Protein AF-0000000085555628 (afdb_homodimer)

pLDDT: mean 94.73, std 9.07, range [49.78, 98.94]

Nearest PDB structures (foldseek):
  6ka2-assembly1_A  TM=9.691E-01  e=4.695E-15  Papaver somniferum
  4ih0-assembly1_A  TM=9.413E-01  e=1.552E-14  Actinidia deliciosa
  6ka2-assembly2_D  TM=9.538E-01  e=2.673E-13  Papaver somniferum
  7uqn-assembly1_A-2  TM=7.918E-01  e=5.964E-11  Papaver somniferum
  8vo2-assembly1_A-2  TM=7.979E-01  e=2.209E-10  Papaver somniferum

Organism: NCBI:txid586396

Sequence (306 aa):
MAMKGKLQSVMEVKASANKVYQVWKASYDIPKLTAENIHKVEVQQGDWETTGSIKYWCYTLDGKLEVLKEKTFFDDEKKLVTVIGADGDPMKLYKVYIGKFEMKPKDDDDAGGNGCFVTITVEYEKLNLASPPAYKYLDFLESVVHDLGEALAMAMKGKLQSVMEVKASANKVYQVWKASYDIPKLTAENIHKVEVQQGDWETTGSIKYWCYTLDGKLEVLKEKTFFDDEKKLVTVIGADGDPMKLYKVYIGKFEMKPKDDDDAGGNGCFVTITVEYEKLNLASPPAYKYLDFLESVVHDLGEALA

Structure (mmCIF, N/CA/C/O backbone):
data_AF-0000000085555628-model_v1
#
loop_
_entity.id
_entity.type
_entity.pdbx_description
1 polymer 'Bet v I/Major latex protein domain-containing protein'
#
loop_
_atom_site.group_PDB
_atom_site.id
_atom_site.type_symbol
_atom_site.label_atom_id
_atom_site.label_alt_id
_atom_site.label_comp_id
_atom_site.label_asym_id
_atom_site.label_entity_id
_atom_site.label_seq_id
_atom_site.pdbx_PDB_ins_code
_atom_site.Cartn_x
_atom_site.Cartn_y
_atom_site.Cartn_z
_atom_site.occupancy
_atom_site.B_iso_or_equiv
_atom_site.auth_seq_id
_atom_site.auth_comp_id
_atom_site.auth_asym_id
_atom_site.auth_atom_id
_atom_site.pdbx_PDB_model_num
ATOM 1 N N . MET A 1 1 ? 8.531 13.773 -2.184 1 80.31 1 MET A N 1
ATOM 2 C CA . MET A 1 1 ? 7.988 12.5 -2.66 1 80.31 1 MET A CA 1
ATOM 3 C C . MET A 1 1 ? 8.539 11.336 -1.846 1 80.31 1 MET A C 1
ATOM 5 O O . MET A 1 1 ? 9.617 11.43 -1.261 1 80.31 1 MET A O 1
ATOM 9 N N . ALA A 1 2 ? 7.59 10.352 -1.768 1 89.44 2 ALA A N 1
ATOM 10 C CA . ALA A 1 2 ? 7.953 9.211 -0.933 1 89.44 2 ALA A CA 1
ATOM 11 C C . ALA A 1 2 ? 9.102 8.43 -1.555 1 89.44 2 ALA A C 1
ATOM 13 O O . ALA A 1 2 ? 9.164 8.266 -2.775 1 89.44 2 ALA A O 1
ATOM 14 N N . MET A 1 3 ? 9.961 7.996 -0.726 1 91.38 3 MET A N 1
ATOM 15 C CA . MET A 1 3 ? 11.125 7.238 -1.186 1 91.38 3 MET A CA 1
ATOM 16 C C . MET A 1 3 ? 10.852 5.738 -1.138 1 91.38 3 MET A C 1
ATOM 18 O O . MET A 1 3 ? 11.375 4.98 -1.955 1 91.38 3 MET A O 1
ATOM 22 N N . LYS A 1 4 ? 10.133 5.34 -0.215 1 96.94 4 LYS A N 1
ATOM 23 C CA . LYS A 1 4 ? 9.844 3.914 -0.122 1 96.94 4 LYS A CA 1
ATOM 24 C C . LYS A 1 4 ? 8.383 3.67 0.222 1 96.94 4 LYS A C 1
ATOM 26 O O . LYS A 1 4 ? 7.676 4.586 0.65 1 96.94 4 LYS A O 1
ATOM 31 N N . GLY A 1 5 ? 7.914 2.482 -0.063 1 98.38 5 GLY A N 1
ATOM 32 C CA . GLY A 1 5 ? 6.52 2.156 0.19 1 98.38 5 GLY A CA 1
ATOM 33 C C . GLY A 1 5 ? 6.273 0.666 0.336 1 98.38 5 GLY A C 1
ATOM 34 O O . GLY A 1 5 ? 7.18 -0.143 0.119 1 98.38 5 GLY A O 1
ATOM 35 N N . LYS A 1 6 ? 5.148 0.337 0.9 1 98.88 6 LYS A N 1
ATOM 36 C CA . LYS A 1 6 ? 4.613 -1.011 1.065 1 98.88 6 LYS A CA 1
ATOM 37 C C . LYS A 1 6 ? 3.141 -1.068 0.671 1 98.88 6 LYS A C 1
ATOM 39 O O . LYS A 1 6 ? 2.318 -0.324 1.21 1 98.88 6 LYS A O 1
ATOM 44 N N . LEU A 1 7 ? 2.834 -1.909 -0.3 1 98.88 7 LEU A N 1
ATOM 45 C CA . LEU A 1 7 ? 1.478 -2.076 -0.812 1 98.88 7 LEU A CA 1
ATOM 46 C C . LEU A 1 7 ? 0.957 -3.48 -0.524 1 98.88 7 LEU A C 1
ATOM 48 O O . LEU A 1 7 ? 1.671 -4.465 -0.727 1 98.88 7 LEU A O 1
ATOM 52 N N . GLN A 1 8 ? -0.263 -3.586 -0.049 1 98.81 8 GLN A N 1
ATOM 53 C CA . GLN A 1 8 ? -0.822 -4.891 0.283 1 98.81 8 GLN A CA 1
ATOM 54 C C . GLN A 1 8 ? -2.271 -5.004 -0.179 1 98.81 8 GLN A C 1
ATOM 56 O O . GLN A 1 8 ? -3.055 -4.062 -0.018 1 98.81 8 GLN A O 1
ATOM 61 N N . SER A 1 9 ? -2.572 -6.125 -0.692 1 98.44 9 SER A N 1
ATOM 62 C CA . SER A 1 9 ? -3.93 -6.469 -1.107 1 98.44 9 SER A CA 1
ATOM 63 C C . SER A 1 9 ? -4.309 -7.871 -0.646 1 98.44 9 SER A C 1
ATOM 65 O O . SER A 1 9 ? -3.463 -8.766 -0.598 1 98.44 9 SER A O 1
ATOM 67 N N . VAL A 1 10 ? -5.551 -8.102 -0.298 1 97.69 10 VAL A N 1
ATOM 68 C CA . VAL A 1 10 ? -6.059 -9.422 0.081 1 97.69 10 VAL A CA 1
ATOM 69 C C . VAL A 1 10 ? -7.176 -9.836 -0.87 1 97.69 10 VAL A C 1
ATOM 71 O O . VAL A 1 10 ? -8.148 -9.102 -1.051 1 97.69 10 VAL A O 1
ATOM 74 N N . MET A 1 11 ? -6.973 -10.992 -1.382 1 96.5 11 MET A N 1
ATOM 75 C CA . MET A 1 11 ? -7.938 -11.523 -2.342 1 96.5 11 MET A CA 1
ATOM 76 C C . MET A 1 11 ? -8.477 -12.867 -1.888 1 96.5 11 MET A C 1
ATOM 78 O O . MET A 1 11 ? -7.785 -13.625 -1.201 1 96.5 11 MET A O 1
ATOM 82 N N . GLU A 1 12 ? -9.711 -13.094 -2.287 1 93.31 12 GLU A N 1
ATOM 83 C CA . GLU A 1 12 ? -10.273 -14.438 -2.166 1 93.31 12 GLU A CA 1
ATOM 84 C C . GLU A 1 12 ? -10.094 -15.227 -3.459 1 93.31 12 GLU A C 1
ATOM 86 O O . GLU A 1 12 ? -10.359 -14.711 -4.547 1 93.31 12 GLU A O 1
ATOM 91 N N . VAL A 1 13 ? -9.602 -16.422 -3.287 1 94 13 VAL A N 1
ATOM 92 C CA . VAL A 1 13 ? -9.461 -17.297 -4.449 1 94 13 VAL A CA 1
ATOM 93 C C . VAL A 1 13 ? -10.148 -18.641 -4.18 1 94 13 VAL A C 1
ATOM 95 O O . VAL A 1 13 ? -10.258 -19.062 -3.027 1 94 13 VAL A O 1
ATOM 98 N N . LYS A 1 14 ? -10.578 -19.281 -5.223 1 90.25 14 LYS A N 1
ATOM 99 C CA . LYS A 1 14 ? -11.383 -20.5 -5.09 1 90.25 14 LYS A CA 1
ATOM 100 C C . LYS A 1 14 ? -10.508 -21.703 -4.766 1 90.25 14 LYS A C 1
ATOM 102 O O . LYS A 1 14 ? -10.969 -22.656 -4.141 1 90.25 14 LYS A O 1
ATOM 107 N N . ALA A 1 15 ? -9.375 -21.688 -5.156 1 93.12 15 ALA A N 1
ATOM 108 C CA . ALA A 1 15 ? -8.453 -22.797 -4.902 1 93.12 15 ALA A CA 1
ATOM 109 C C . ALA A 1 15 ? -7.977 -22.797 -3.451 1 93.12 15 ALA A C 1
ATOM 111 O O . ALA A 1 15 ? -7.914 -21.734 -2.82 1 93.12 15 ALA A O 1
ATOM 112 N N . SER A 1 16 ? -7.621 -23.953 -2.92 1 93.06 16 SER A N 1
ATOM 113 C CA . SER A 1 16 ? -7.16 -24.062 -1.54 1 93.06 16 SER A CA 1
ATOM 114 C C . SER A 1 16 ? -5.793 -23.406 -1.366 1 93.06 16 SER A C 1
ATOM 116 O O . SER A 1 16 ? -5.035 -23.266 -2.328 1 93.06 16 SER A O 1
ATOM 118 N N . ALA A 1 17 ? -5.531 -23.047 -0.153 1 94.94 17 ALA A N 1
ATOM 119 C CA . ALA A 1 17 ? -4.246 -22.438 0.175 1 94.94 17 ALA A CA 1
ATOM 120 C C . ALA A 1 17 ? -3.086 -23.328 -0.245 1 94.94 17 ALA A C 1
ATOM 122 O O . ALA A 1 17 ? -2.113 -22.859 -0.838 1 94.94 17 ALA A O 1
ATOM 123 N N . ASN A 1 18 ? -3.23 -24.609 0.044 1 93.94 18 ASN A N 1
ATOM 124 C CA . ASN A 1 18 ? -2.164 -25.547 -0.285 1 93.94 18 ASN A CA 1
ATOM 125 C C . ASN A 1 18 ? -1.938 -25.641 -1.792 1 93.94 18 ASN A C 1
ATOM 127 O O . ASN A 1 18 ? -0.794 -25.641 -2.252 1 93.94 18 ASN A O 1
ATOM 131 N N . LYS A 1 19 ? -2.965 -25.672 -2.484 1 93.94 19 LYS A N 1
ATOM 132 C CA . LYS A 1 19 ? -2.854 -25.797 -3.936 1 93.94 19 LYS A CA 1
ATOM 133 C C . LYS A 1 19 ? -2.176 -24.578 -4.543 1 93.94 19 LYS A C 1
ATOM 135 O O . LYS A 1 19 ? -1.262 -24.703 -5.359 1 93.94 19 LYS A O 1
ATOM 140 N N . VAL A 1 20 ? -2.623 -23.391 -4.16 1 95.88 20 VAL A N 1
ATOM 141 C CA . VAL A 1 20 ? -2.043 -22.156 -4.691 1 95.88 20 VAL A CA 1
ATOM 142 C C . VAL A 1 20 ? -0.567 -22.078 -4.301 1 95.88 20 VAL A C 1
ATOM 144 O O . VAL A 1 20 ? 0.283 -21.75 -5.137 1 95.88 20 VAL A O 1
ATOM 147 N N . TYR A 1 21 ? -0.301 -22.406 -3.057 1 96.62 21 TYR A N 1
ATOM 148 C CA . TYR A 1 21 ? 1.067 -22.344 -2.555 1 96.62 21 TYR A CA 1
ATOM 149 C C . TYR A 1 21 ? 1.976 -23.281 -3.328 1 96.62 21 TYR A C 1
ATOM 151 O O . TYR A 1 21 ? 3.07 -22.906 -3.748 1 96.62 21 TYR A O 1
ATOM 159 N N . GLN A 1 22 ? 1.495 -24.438 -3.562 1 96.12 22 GLN A N 1
ATOM 160 C CA . GLN A 1 22 ? 2.314 -25.438 -4.238 1 96.12 22 GLN A CA 1
ATOM 161 C C . GLN A 1 22 ? 2.582 -25.047 -5.688 1 96.12 22 GLN A C 1
ATOM 163 O O . GLN A 1 22 ? 3.689 -25.25 -6.191 1 96.12 22 GLN A O 1
ATOM 168 N N . VAL A 1 23 ? 1.612 -24.531 -6.309 1 96.44 23 VAL A N 1
ATOM 169 C CA . VAL A 1 23 ? 1.782 -24.109 -7.695 1 96.44 23 VAL A CA 1
ATOM 170 C C . VAL A 1 23 ? 2.793 -22.969 -7.766 1 96.44 23 VAL A C 1
ATOM 172 O O . VAL A 1 23 ? 3.646 -22.938 -8.656 1 96.44 23 VAL A O 1
ATOM 175 N N . TRP A 1 24 ? 2.689 -22.031 -6.832 1 95.81 24 TRP A N 1
ATOM 176 C CA . TRP A 1 24 ? 3.643 -20.922 -6.812 1 95.81 24 TRP A CA 1
ATOM 177 C C . TRP A 1 24 ? 5.051 -21.422 -6.508 1 95.81 24 TRP A C 1
ATOM 179 O O . TRP A 1 24 ? 6.023 -20.984 -7.117 1 95.81 24 TRP A O 1
ATOM 189 N N . LYS A 1 25 ? 5.121 -22.312 -5.605 1 95.44 25 LYS A N 1
ATOM 190 C CA . LYS A 1 25 ? 6.402 -22.875 -5.195 1 95.44 25 LYS A CA 1
ATOM 191 C C . LYS A 1 25 ? 7.098 -23.578 -6.363 1 95.44 25 LYS A C 1
ATOM 193 O O . LYS A 1 25 ? 8.266 -23.312 -6.645 1 95.44 25 LYS A O 1
ATOM 198 N N . ALA A 1 26 ? 6.453 -24.359 -7.105 1 94.56 26 ALA A N 1
ATOM 199 C CA . ALA A 1 26 ? 7.012 -25.062 -8.266 1 94.56 26 ALA A CA 1
ATOM 200 C C . ALA A 1 26 ? 7.16 -24.125 -9.453 1 94.56 26 ALA A C 1
ATOM 202 O O . ALA A 1 26 ? 8.172 -24.156 -10.156 1 94.56 26 ALA A O 1
ATOM 203 N N . SER A 1 27 ? 6.176 -23.25 -9.75 1 95.94 27 SER A N 1
ATOM 204 C CA . SER A 1 27 ? 6.09 -22.078 -10.609 1 95.94 27 SER A CA 1
ATOM 205 C C . SER A 1 27 ? 6.188 -22.469 -12.086 1 95.94 27 SER A C 1
ATOM 207 O O . SER A 1 27 ? 5.867 -21.672 -12.961 1 95.94 27 SER A O 1
ATOM 209 N N . TYR A 1 28 ? 6.598 -23.703 -12.453 1 95.75 28 TYR A N 1
ATOM 210 C CA . TYR A 1 28 ? 6.914 -24.047 -13.836 1 95.75 28 TYR A CA 1
ATOM 211 C C . TYR A 1 28 ? 5.66 -24 -14.703 1 95.75 28 TYR A C 1
ATOM 213 O O . TYR A 1 28 ? 5.746 -23.781 -15.914 1 95.75 28 TYR A O 1
ATOM 221 N N . ASP A 1 29 ? 4.484 -24.25 -14.07 1 95.69 29 ASP A N 1
ATOM 222 C CA . ASP A 1 29 ? 3.242 -24.297 -14.828 1 95.69 29 ASP A CA 1
ATOM 223 C C . ASP A 1 29 ? 2.584 -22.906 -14.867 1 95.69 29 ASP A C 1
ATOM 225 O O . ASP A 1 29 ? 1.575 -22.719 -15.555 1 95.69 29 ASP A O 1
ATOM 229 N N . ILE A 1 30 ? 3.105 -21.891 -14.25 1 97.38 30 ILE A N 1
ATOM 230 C CA . ILE A 1 30 ? 2.451 -20.594 -14.086 1 97.38 30 ILE A CA 1
ATOM 231 C C . ILE A 1 30 ? 2.25 -19.938 -15.453 1 97.38 30 ILE A C 1
ATOM 233 O O . ILE A 1 30 ? 1.184 -19.391 -15.734 1 97.38 30 ILE A O 1
ATOM 237 N N . PRO A 1 31 ? 3.275 -20 -16.359 1 98 31 PRO A N 1
ATOM 238 C CA . PRO A 1 31 ? 3.037 -19.391 -17.672 1 98 31 PRO A CA 1
ATOM 239 C C . PRO A 1 31 ? 1.84 -20.016 -18.406 1 98 31 PRO A C 1
ATOM 241 O O . PRO A 1 31 ? 1.102 -19.297 -19.094 1 98 31 PRO A O 1
ATOM 244 N N . LYS A 1 32 ? 1.609 -21.328 -18.203 1 97.25 32 LYS A N 1
ATOM 245 C CA . LYS A 1 32 ? 0.464 -22 -18.812 1 97.25 32 LYS A CA 1
ATOM 246 C C . LYS A 1 32 ? -0.839 -21.578 -18.125 1 97.25 32 LYS A C 1
ATOM 248 O O . LYS A 1 32 ? -1.852 -21.359 -18.797 1 97.25 32 LYS A O 1
ATOM 253 N N . LEU A 1 33 ? -0.8 -21.438 -16.828 1 96.94 33 LEU A N 1
ATOM 254 C CA . LEU A 1 33 ? -1.992 -21.188 -16.031 1 96.94 33 LEU A CA 1
ATOM 255 C C . LEU A 1 33 ? -2.389 -19.719 -16.109 1 96.94 33 LEU A C 1
ATOM 257 O O . LEU A 1 33 ? -3.535 -19.359 -15.82 1 96.94 33 LEU A O 1
ATOM 261 N N . THR A 1 34 ? -1.43 -18.812 -16.453 1 96.81 34 THR A N 1
ATOM 262 C CA . THR A 1 34 ? -1.667 -17.375 -16.484 1 96.81 34 THR A CA 1
ATOM 263 C C . THR A 1 34 ? -1.15 -16.766 -17.781 1 96.81 34 THR A C 1
ATOM 265 O O . THR A 1 34 ? -0.463 -15.75 -17.781 1 96.81 34 THR A O 1
ATOM 268 N N . ALA A 1 35 ? -1.438 -17.328 -18.859 1 92.94 35 ALA A N 1
ATOM 269 C CA . ALA A 1 35 ? -0.802 -17.078 -20.156 1 92.94 35 ALA A CA 1
ATOM 270 C C . ALA A 1 35 ? -1.039 -15.648 -20.625 1 92.94 35 ALA A C 1
ATOM 272 O O . ALA A 1 35 ? -0.267 -15.109 -21.422 1 92.94 35 ALA A O 1
ATOM 273 N N . GLU A 1 36 ? -2.068 -15.008 -20.141 1 93.38 36 GLU A N 1
ATOM 274 C CA . GLU A 1 36 ? -2.352 -13.625 -20.516 1 93.38 36 GLU A CA 1
ATOM 275 C C . GLU A 1 36 ? -1.325 -12.672 -19.906 1 93.38 36 GLU A C 1
ATOM 277 O O . GLU A 1 36 ? -1.128 -11.562 -20.406 1 93.38 36 GLU A O 1
ATOM 282 N N . ASN A 1 37 ? -0.631 -13.109 -18.875 1 95.62 37 ASN A N 1
ATOM 283 C CA . ASN A 1 37 ? 0.246 -12.219 -18.109 1 95.62 37 ASN A CA 1
ATOM 284 C C . ASN A 1 37 ? 1.693 -12.703 -18.156 1 95.62 37 ASN A C 1
ATOM 286 O O . ASN A 1 37 ? 2.605 -11.922 -18.438 1 95.62 37 ASN A O 1
ATOM 290 N N . ILE A 1 38 ? 1.882 -13.969 -17.828 1 98.19 38 ILE A N 1
ATOM 291 C CA . ILE A 1 38 ? 3.223 -14.531 -17.719 1 98.19 38 ILE A CA 1
ATOM 292 C C . ILE A 1 38 ? 3.51 -15.438 -18.906 1 98.19 38 ILE A C 1
ATOM 294 O O . ILE A 1 38 ? 2.711 -16.312 -19.234 1 98.19 38 ILE A O 1
ATOM 298 N N . HIS A 1 39 ? 4.703 -15.234 -19.453 1 98.38 39 HIS A N 1
ATOM 299 C CA . HIS A 1 39 ? 4.992 -15.922 -20.719 1 98.38 39 HIS A CA 1
ATOM 300 C C . HIS A 1 39 ? 6.074 -16.984 -20.516 1 98.38 39 HIS A C 1
ATOM 302 O O . HIS A 1 39 ? 6.109 -17.984 -21.25 1 98.38 39 HIS A O 1
ATOM 308 N N . LYS A 1 40 ? 6.957 -16.719 -19.641 1 98.06 40 LYS A N 1
ATOM 309 C CA . LYS A 1 40 ? 8.07 -17.625 -19.422 1 98.06 40 LYS A CA 1
ATOM 310 C C . LYS A 1 40 ? 8.594 -17.531 -18 1 98.06 40 LYS A C 1
ATOM 312 O O . LYS A 1 40 ? 8.625 -16.438 -17.406 1 98.06 40 LYS A O 1
ATOM 317 N N . VAL A 1 41 ? 8.992 -18.656 -17.484 1 98.69 41 VAL A N 1
ATOM 318 C CA . VAL A 1 41 ? 9.75 -18.719 -16.25 1 98.69 41 VAL A CA 1
ATOM 319 C C . VAL A 1 41 ? 10.836 -19.797 -16.344 1 98.69 41 VAL A C 1
ATOM 321 O O . VAL A 1 41 ? 10.609 -20.859 -16.938 1 98.69 41 VAL A O 1
ATOM 324 N N . GLU A 1 42 ? 11.969 -19.484 -15.836 1 98.31 42 GLU A N 1
ATOM 325 C CA . GLU A 1 42 ? 13.055 -20.469 -15.797 1 98.31 42 GLU A CA 1
ATOM 326 C C . GLU A 1 42 ? 13.891 -20.312 -14.539 1 98.31 42 GLU A C 1
ATOM 328 O O . GLU A 1 42 ? 14.086 -19.203 -14.039 1 98.31 42 GLU A O 1
ATOM 333 N N . VAL A 1 43 ? 14.406 -21.406 -14.102 1 98.5 43 VAL A N 1
ATOM 334 C CA . VAL A 1 43 ? 15.359 -21.391 -13 1 98.5 43 VAL A CA 1
ATOM 335 C C . VAL A 1 43 ? 16.766 -21.109 -13.539 1 98.5 43 VAL A C 1
ATOM 337 O O . VAL A 1 43 ? 17.25 -21.828 -14.422 1 98.5 43 VAL A O 1
ATOM 340 N N . GLN A 1 44 ? 17.359 -20.094 -13.008 1 98.5 44 GLN A N 1
ATOM 341 C CA . GLN A 1 44 ? 18.703 -19.766 -13.461 1 98.5 44 GLN A CA 1
ATOM 342 C C . GLN A 1 44 ? 19.75 -20.297 -12.492 1 98.5 44 GLN A C 1
ATOM 344 O O . GLN A 1 44 ? 20.875 -20.609 -12.891 1 98.5 44 GLN A O 1
ATOM 349 N N . GLN A 1 45 ? 19.484 -20.297 -11.258 1 98.31 45 GLN A N 1
ATOM 350 C CA . GLN A 1 45 ? 20.312 -20.859 -10.203 1 98.31 45 GLN A CA 1
ATOM 351 C C . GLN A 1 45 ? 19.453 -21.578 -9.156 1 98.31 45 GLN A C 1
ATOM 353 O O . GLN A 1 45 ? 18.422 -21.062 -8.734 1 98.31 45 GLN A O 1
ATOM 358 N N . GLY A 1 46 ? 19.844 -22.797 -8.742 1 97.81 46 GLY A N 1
ATOM 359 C CA . GLY A 1 46 ? 19.062 -23.594 -7.809 1 97.81 46 GLY A CA 1
ATOM 360 C C . GLY A 1 46 ? 18.031 -24.469 -8.484 1 97.81 46 GLY A C 1
ATOM 361 O O . GLY A 1 46 ? 18.281 -25.031 -9.555 1 97.81 46 GLY A O 1
ATOM 362 N N . ASP A 1 47 ? 16.859 -24.672 -7.699 1 97.31 47 ASP A N 1
ATOM 363 C CA . ASP A 1 47 ? 15.766 -25.5 -8.195 1 97.31 47 ASP A CA 1
ATOM 364 C C . ASP A 1 47 ? 14.414 -24.828 -7.977 1 97.31 47 ASP A C 1
ATOM 366 O O . ASP A 1 47 ? 14.344 -23.766 -7.367 1 97.31 47 ASP A O 1
ATOM 370 N N . TRP A 1 48 ? 13.414 -25.422 -8.469 1 97.12 48 TRP A N 1
ATOM 371 C CA . TRP A 1 48 ? 12.078 -24.828 -8.453 1 97.12 48 TRP A CA 1
ATOM 372 C C . TRP A 1 48 ? 11.609 -24.562 -7.023 1 97.12 48 TRP A C 1
ATOM 374 O O . TRP A 1 48 ? 11.109 -23.484 -6.715 1 97.12 48 TRP A O 1
ATOM 384 N N . GLU A 1 49 ? 11.859 -25.469 -6.18 1 97.06 49 GLU A N 1
ATOM 385 C CA . GLU A 1 49 ? 11.195 -25.406 -4.883 1 97.06 49 GLU A CA 1
ATOM 386 C C . GLU A 1 49 ? 12.203 -25.188 -3.758 1 97.06 49 GLU A C 1
ATOM 388 O O . GLU A 1 49 ? 11.891 -25.406 -2.584 1 97.06 49 GLU A O 1
ATOM 393 N N . THR A 1 50 ? 13.406 -24.812 -4.133 1 95.75 50 THR A N 1
ATOM 394 C CA . THR A 1 50 ? 14.453 -24.547 -3.15 1 95.75 50 THR A CA 1
ATOM 395 C C . THR A 1 50 ? 14.523 -23.062 -2.814 1 95.75 50 THR A C 1
ATOM 397 O O . THR A 1 50 ? 14.609 -22.219 -3.713 1 95.75 50 THR A O 1
ATOM 400 N N . THR A 1 51 ? 14.484 -22.766 -1.482 1 97.38 51 THR A N 1
ATOM 401 C CA . THR A 1 51 ? 14.641 -21.391 -1.015 1 97.38 51 THR A CA 1
ATOM 402 C C . THR A 1 51 ? 16 -20.844 -1.401 1 97.38 51 THR A C 1
ATOM 404 O O . THR A 1 51 ? 17.016 -21.531 -1.298 1 97.38 51 THR A O 1
ATOM 407 N N . GLY A 1 52 ? 16 -19.609 -1.898 1 97.88 52 GLY A N 1
ATOM 408 C CA . GLY A 1 52 ? 17.234 -18.953 -2.307 1 97.88 52 GLY A CA 1
ATOM 409 C C . GLY A 1 52 ? 17.516 -19.109 -3.787 1 97.88 52 GLY A C 1
ATOM 410 O O . GLY A 1 52 ? 18.469 -18.516 -4.301 1 97.88 52 GLY A O 1
ATOM 411 N N . SER A 1 53 ? 16.688 -19.891 -4.539 1 98.31 53 SER A N 1
ATOM 412 C CA . SER A 1 53 ? 16.891 -20.062 -5.973 1 98.31 53 SER A CA 1
ATOM 413 C C . SER A 1 53 ? 16.656 -18.766 -6.73 1 98.31 53 SER A C 1
ATOM 415 O O . SER A 1 53 ? 15.945 -17.875 -6.25 1 98.31 53 SER A O 1
ATOM 417 N N . ILE A 1 54 ? 17.312 -18.672 -7.895 1 98.75 54 ILE A N 1
ATOM 418 C CA . ILE A 1 54 ? 17.156 -17.516 -8.789 1 98.75 54 ILE A CA 1
ATOM 419 C C . ILE A 1 54 ? 16.281 -17.906 -9.977 1 98.75 54 ILE A C 1
ATOM 421 O O . ILE A 1 54 ? 16.578 -18.875 -10.688 1 98.75 54 ILE A O 1
ATOM 425 N N . LYS A 1 55 ? 15.18 -17.203 -10.102 1 98.56 55 LYS A N 1
ATOM 426 C CA . LYS A 1 55 ? 14.266 -17.453 -11.211 1 98.56 55 LYS A CA 1
ATOM 427 C C . LYS A 1 55 ? 14.156 -16.234 -12.117 1 98.56 55 LYS A C 1
ATOM 429 O O . LYS A 1 55 ? 14.266 -15.094 -11.648 1 98.56 55 LYS A O 1
ATOM 434 N N . TYR A 1 56 ? 14 -16.531 -13.391 1 98.75 56 TYR A N 1
ATOM 435 C CA . TYR A 1 56 ? 13.828 -15.516 -14.422 1 98.75 56 TYR A CA 1
ATOM 436 C C . TYR A 1 56 ? 12.422 -15.547 -14.992 1 98.75 56 TYR A C 1
ATOM 438 O O . TYR A 1 56 ? 11.945 -16.594 -15.43 1 98.75 56 TYR A O 1
ATOM 446 N N . TRP A 1 57 ? 11.758 -14.406 -15.008 1 98.75 57 TRP A N 1
ATOM 447 C CA . TRP A 1 57 ? 10.375 -14.289 -15.453 1 98.75 57 TRP A CA 1
ATOM 448 C C . TRP A 1 57 ? 10.266 -13.344 -16.656 1 98.75 57 TRP A C 1
ATOM 450 O O . TRP A 1 57 ? 10.906 -12.289 -16.672 1 98.75 57 TRP A O 1
ATOM 460 N N . CYS A 1 58 ? 9.43 -13.695 -17.609 1 98.81 58 CYS A N 1
ATOM 461 C CA . CYS A 1 58 ? 9.023 -12.852 -18.719 1 98.81 58 CYS A CA 1
ATOM 462 C C . CYS A 1 58 ? 7.512 -12.648 -18.734 1 98.81 58 CYS A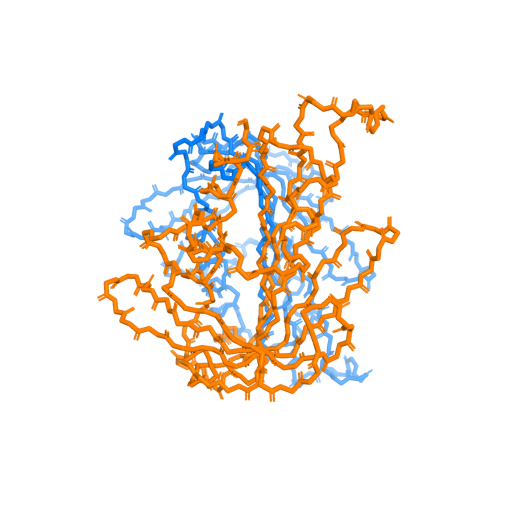 C 1
ATOM 464 O O . CYS A 1 58 ? 6.758 -13.625 -18.703 1 98.81 58 CYS A O 1
ATOM 466 N N . TYR A 1 59 ? 7.09 -11.43 -18.781 1 98.75 59 TYR A N 1
ATOM 467 C CA . TYR A 1 59 ? 5.664 -11.148 -18.641 1 98.75 59 TYR A CA 1
ATOM 468 C C . TYR A 1 59 ? 5.293 -9.867 -19.375 1 98.75 59 TYR A C 1
ATOM 470 O O . TYR A 1 59 ? 6.168 -9.094 -19.766 1 98.75 59 TYR A O 1
ATOM 478 N N . THR A 1 60 ? 4 -9.68 -19.609 1 98.25 60 THR A N 1
ATOM 479 C CA . THR A 1 60 ? 3.469 -8.438 -20.172 1 98.25 60 THR A CA 1
ATOM 480 C C . THR A 1 60 ? 2.754 -7.625 -19.094 1 98.25 60 THR A C 1
ATOM 482 O O . THR A 1 60 ? 1.887 -8.141 -18.391 1 98.25 60 THR A O 1
ATOM 485 N N . LEU A 1 61 ? 3.172 -6.441 -18.984 1 96.94 61 LEU A N 1
ATOM 486 C CA . LEU A 1 61 ? 2.549 -5.48 -18.078 1 96.94 61 LEU A CA 1
ATOM 487 C C . LEU A 1 61 ? 2.217 -4.184 -18.797 1 96.94 61 LEU A C 1
ATOM 489 O O . LEU A 1 61 ? 3.102 -3.543 -19.375 1 96.94 61 LEU A O 1
ATOM 493 N N . ASP A 1 62 ? 0.956 -3.842 -18.766 1 93 62 ASP A N 1
ATOM 494 C CA . ASP A 1 62 ? 0.483 -2.645 -19.453 1 93 62 ASP A CA 1
ATOM 495 C C . ASP A 1 62 ? 0.91 -2.65 -20.922 1 93 62 ASP A C 1
ATOM 497 O O . ASP A 1 62 ? 1.431 -1.651 -21.422 1 93 62 ASP A O 1
ATOM 501 N N . GLY A 1 63 ? 0.848 -3.773 -21.5 1 94 63 GLY A N 1
ATOM 502 C CA . GLY A 1 63 ? 1.102 -3.926 -22.922 1 94 63 GLY A CA 1
ATOM 503 C C . GLY A 1 63 ? 2.578 -4.004 -23.266 1 94 63 GLY A C 1
ATOM 504 O O . GLY A 1 63 ? 2.947 -4.129 -24.422 1 94 63 GLY A O 1
ATOM 505 N N . LYS A 1 64 ? 3.428 -3.947 -22.359 1 96.75 64 LYS A N 1
ATOM 506 C CA . LYS A 1 64 ? 4.871 -3.99 -22.578 1 96.75 64 LYS A CA 1
ATOM 507 C C . LYS A 1 64 ? 5.473 -5.281 -22.031 1 96.75 64 LYS A C 1
ATOM 509 O O . LYS A 1 64 ? 5.141 -5.703 -20.922 1 96.75 64 LYS A O 1
ATOM 514 N N . LEU A 1 65 ? 6.371 -5.824 -22.812 1 98.06 65 LEU A N 1
ATOM 515 C CA . LEU A 1 65 ? 7.129 -6.984 -22.344 1 98.06 65 LEU A CA 1
ATOM 516 C C . LEU A 1 65 ? 8.156 -6.578 -21.297 1 98.06 65 LEU A C 1
ATOM 518 O O . LEU A 1 65 ? 8.938 -5.652 -21.516 1 98.06 65 LEU A O 1
ATOM 522 N N . GLU A 1 66 ? 8.141 -7.207 -20.125 1 98.69 66 GLU A N 1
ATOM 523 C CA . GLU A 1 66 ? 9.102 -6.973 -19.047 1 98.69 66 GLU A CA 1
ATOM 524 C C . GLU A 1 66 ? 9.727 -8.281 -18.578 1 98.69 66 GLU A C 1
ATOM 526 O O . GLU A 1 66 ? 9.195 -9.359 -18.844 1 98.69 66 GLU A O 1
ATOM 531 N N . VAL A 1 67 ? 10.875 -8.117 -17.906 1 98.81 67 VAL A N 1
ATOM 532 C CA . VAL A 1 67 ? 11.547 -9.266 -17.328 1 98.81 67 VAL A CA 1
ATOM 533 C C . VAL A 1 67 ? 11.93 -8.969 -15.875 1 98.81 67 VAL A C 1
ATOM 535 O O . VAL A 1 67 ? 12.086 -7.805 -15.5 1 98.81 67 VAL A O 1
ATOM 538 N N . LEU A 1 68 ? 12.016 -10.023 -15.094 1 98.81 68 LEU A N 1
ATOM 539 C CA . LEU A 1 68 ? 12.469 -9.938 -13.711 1 98.81 68 LEU A CA 1
ATOM 540 C C . LEU A 1 68 ? 13.297 -11.164 -13.336 1 98.81 68 LEU A C 1
ATOM 542 O O . LEU A 1 68 ? 12.875 -12.297 -13.578 1 98.81 68 LEU A O 1
ATOM 546 N N . LYS A 1 69 ? 14.508 -10.891 -12.945 1 98.81 69 LYS A N 1
ATOM 547 C CA . LYS A 1 69 ? 15.305 -11.883 -12.227 1 98.81 69 LYS A CA 1
ATOM 548 C C . LYS A 1 69 ? 15.133 -11.742 -10.719 1 98.81 69 LYS A C 1
ATOM 550 O O . LYS A 1 69 ? 15.359 -10.672 -10.164 1 98.81 69 LYS A O 1
ATOM 555 N N . GLU A 1 70 ? 14.664 -12.797 -10.102 1 98.75 70 GLU A N 1
ATOM 556 C CA . GLU A 1 70 ? 14.336 -12.695 -8.688 1 98.75 70 GLU A CA 1
ATOM 557 C C . GLU A 1 70 ? 15.016 -13.797 -7.879 1 98.75 70 GLU A C 1
ATOM 559 O O . GLU A 1 70 ? 15.336 -14.859 -8.422 1 98.75 70 GLU A O 1
ATOM 564 N N . LYS A 1 71 ? 15.328 -13.578 -6.645 1 98.81 71 LYS A N 1
ATOM 565 C CA . LYS A 1 71 ? 15.617 -14.609 -5.652 1 98.81 71 LYS A CA 1
ATOM 566 C C . LYS A 1 71 ? 14.367 -14.984 -4.867 1 98.81 71 LYS A C 1
ATOM 568 O O . LYS A 1 71 ? 13.625 -14.109 -4.41 1 98.81 71 LYS A O 1
ATOM 573 N N . THR A 1 72 ? 14.07 -16.297 -4.746 1 98.62 72 THR A N 1
ATOM 574 C CA . THR A 1 72 ? 12.797 -16.719 -4.172 1 98.62 72 THR A CA 1
ATOM 575 C C . THR A 1 72 ? 13.016 -17.469 -2.857 1 98.62 72 THR A C 1
ATOM 577 O O . THR A 1 72 ? 13.938 -18.266 -2.74 1 98.62 72 THR A O 1
ATOM 580 N N . PHE A 1 73 ? 12.109 -17.25 -1.868 1 98.69 73 PHE A N 1
ATOM 581 C CA . PHE A 1 73 ? 12.141 -17.859 -0.55 1 98.69 73 PHE A CA 1
ATOM 582 C C . PHE A 1 73 ? 10.781 -18.453 -0.193 1 98.69 73 PHE A C 1
ATOM 584 O O . PHE A 1 73 ? 9.742 -17.906 -0.577 1 98.69 73 PHE A O 1
ATOM 591 N N . PHE A 1 74 ? 10.836 -19.531 0.592 1 98.44 74 PHE A N 1
ATOM 592 C CA . PHE A 1 74 ? 9.594 -20.203 0.954 1 98.44 74 PHE A CA 1
ATOM 593 C C . PHE A 1 74 ? 9.5 -20.391 2.463 1 98.44 74 PHE A C 1
ATOM 595 O O . PHE A 1 74 ? 10.492 -20.703 3.119 1 98.44 74 PHE A O 1
ATOM 602 N N . ASP A 1 75 ? 8.383 -20.141 3.066 1 98.38 75 ASP A N 1
ATOM 603 C CA . ASP A 1 75 ? 7.984 -20.531 4.418 1 98.38 75 ASP A CA 1
ATOM 604 C C . ASP A 1 75 ? 6.805 -21.484 4.391 1 98.38 75 ASP A C 1
ATOM 606 O O . ASP A 1 75 ? 5.648 -21.062 4.309 1 98.38 75 ASP A O 1
ATOM 610 N N . ASP A 1 76 ? 7.047 -22.766 4.449 1 96.75 76 ASP A N 1
ATOM 611 C CA . ASP A 1 76 ? 6.043 -23.797 4.266 1 96.75 76 ASP A CA 1
ATOM 612 C C . ASP A 1 76 ? 4.988 -23.75 5.371 1 96.75 76 ASP A C 1
ATOM 614 O O . ASP A 1 76 ? 3.82 -24.062 5.137 1 96.75 76 ASP A O 1
ATOM 618 N N . GLU A 1 77 ? 5.457 -23.453 6.535 1 96.12 77 GLU A N 1
ATOM 619 C CA . GLU A 1 77 ? 4.52 -23.391 7.652 1 96.12 77 GLU A CA 1
ATOM 620 C C . GLU A 1 77 ? 3.486 -22.281 7.438 1 96.12 77 GLU A C 1
ATOM 622 O O . GLU A 1 77 ? 2.299 -22.469 7.703 1 96.12 77 GLU A O 1
ATOM 627 N N . LYS A 1 78 ? 3.844 -21.156 6.926 1 96.38 78 LYS A N 1
ATOM 628 C CA . LYS A 1 78 ? 2.959 -20.016 6.734 1 96.38 78 LYS A CA 1
ATOM 629 C C . LYS A 1 78 ? 2.385 -20 5.32 1 96.38 78 LYS A C 1
ATOM 631 O O . LYS A 1 78 ? 1.539 -19.156 5 1 96.38 78 LYS A O 1
ATOM 636 N N . LYS A 1 79 ? 2.859 -20.859 4.512 1 97.19 79 LYS A N 1
ATOM 637 C CA . LYS A 1 79 ? 2.545 -20.844 3.086 1 97.19 79 LYS A CA 1
ATOM 638 C C . LYS A 1 79 ? 2.791 -19.469 2.482 1 97.19 79 LYS A C 1
ATOM 640 O O . LYS A 1 79 ? 1.895 -18.875 1.87 1 97.19 79 LYS A O 1
ATOM 645 N N . LEU A 1 80 ? 3.959 -19.016 2.699 1 98.75 80 LEU A N 1
ATOM 646 C CA . LEU A 1 80 ? 4.43 -17.703 2.279 1 98.75 80 LEU A CA 1
ATOM 647 C C . LEU A 1 80 ? 5.551 -17.828 1.255 1 98.75 80 LEU A C 1
ATOM 649 O O . LEU A 1 80 ? 6.527 -18.547 1.481 1 98.75 80 LEU A O 1
ATOM 653 N N . VAL A 1 81 ? 5.352 -17.203 0.126 1 98.62 81 VAL A N 1
ATOM 654 C CA . VAL A 1 81 ? 6.383 -17.047 -0.893 1 98.62 81 VAL A CA 1
ATOM 655 C C . VAL A 1 81 ? 6.914 -15.617 -0.874 1 98.62 81 VAL A C 1
ATOM 657 O O . VAL A 1 81 ? 6.141 -14.656 -0.931 1 98.62 81 VAL A O 1
ATOM 660 N N . THR A 1 82 ? 8.211 -15.438 -0.739 1 98.88 82 THR A N 1
ATOM 661 C CA . THR A 1 82 ? 8.852 -14.133 -0.846 1 98.88 82 THR A CA 1
ATOM 662 C C . THR A 1 82 ? 9.805 -14.094 -2.039 1 98.88 82 THR A C 1
ATOM 664 O O . THR A 1 82 ? 10.617 -15.008 -2.221 1 98.88 82 THR A O 1
ATOM 667 N N . VAL A 1 83 ? 9.641 -13.117 -2.846 1 98.81 83 VAL A N 1
ATOM 668 C CA . VAL A 1 83 ? 10.516 -12.922 -3.996 1 98.81 83 VAL A CA 1
ATOM 669 C C . VAL A 1 83 ? 11.234 -11.578 -3.873 1 98.81 83 VAL A C 1
ATOM 671 O O . VAL A 1 83 ? 10.625 -10.57 -3.514 1 98.81 83 VAL A O 1
ATOM 674 N N . ILE A 1 84 ? 12.531 -11.594 -4.078 1 98.88 84 ILE A N 1
ATOM 675 C CA . ILE A 1 84 ? 13.352 -10.391 -4.02 1 98.88 84 ILE A CA 1
ATOM 676 C C . ILE A 1 84 ? 13.961 -10.117 -5.395 1 98.88 84 ILE A C 1
ATOM 678 O O . ILE A 1 84 ? 14.695 -10.945 -5.93 1 98.88 84 ILE A O 1
ATOM 682 N N . GLY A 1 85 ? 13.633 -8.93 -5.977 1 98.88 85 GLY A N 1
ATOM 683 C CA . GLY A 1 85 ? 14.172 -8.562 -7.277 1 98.88 85 GLY A CA 1
ATOM 684 C C . GLY A 1 85 ? 15.68 -8.422 -7.273 1 98.88 85 GLY A C 1
ATOM 685 O O . GLY A 1 85 ? 16.25 -7.805 -6.371 1 98.88 85 GLY A O 1
ATOM 686 N N . ALA A 1 86 ? 16.25 -8.953 -8.266 1 98.44 86 ALA A N 1
ATOM 687 C CA . ALA A 1 86 ? 17.703 -8.867 -8.398 1 98.44 86 ALA A CA 1
ATOM 688 C C . ALA A 1 86 ? 18.094 -8.078 -9.648 1 98.44 86 ALA A C 1
ATOM 690 O O . ALA A 1 86 ? 19.125 -7.398 -9.664 1 98.44 86 ALA A O 1
ATOM 691 N N . ASP A 1 87 ? 17.375 -8.211 -10.703 1 98.5 87 ASP A N 1
ATOM 692 C CA . ASP A 1 87 ? 17.609 -7.543 -11.977 1 98.5 87 ASP A CA 1
ATOM 693 C C . ASP A 1 87 ? 16.328 -7.492 -12.82 1 98.5 87 ASP A C 1
ATOM 695 O O . ASP A 1 87 ? 15.336 -8.133 -12.484 1 98.5 87 ASP A O 1
ATOM 699 N N . GLY A 1 88 ? 16.375 -6.621 -13.914 1 98.75 88 GLY A N 1
ATOM 700 C CA . GLY A 1 88 ? 15.234 -6.527 -14.812 1 98.75 88 GLY A CA 1
ATOM 701 C C . GLY A 1 88 ? 14.508 -5.199 -14.703 1 98.75 88 GLY A C 1
ATOM 702 O O . GLY A 1 88 ? 15.047 -4.227 -14.172 1 98.75 88 GLY A O 1
ATOM 703 N N . ASP A 1 89 ? 13.273 -5.188 -15.18 1 98.75 89 ASP A N 1
ATOM 704 C CA . ASP A 1 89 ? 12.578 -3.93 -15.43 1 98.75 89 ASP A CA 1
ATOM 705 C C . ASP A 1 89 ? 12.188 -3.25 -14.117 1 98.75 89 ASP A C 1
ATOM 707 O O . ASP A 1 89 ? 12.367 -2.043 -13.961 1 98.75 89 ASP A O 1
ATOM 711 N N . PRO A 1 90 ? 11.719 -4.012 -13.117 1 98.69 90 PRO A N 1
ATOM 712 C CA . PRO A 1 90 ? 11.406 -3.32 -11.859 1 98.69 90 PRO A CA 1
ATOM 713 C C . PRO A 1 90 ? 12.633 -2.66 -11.234 1 98.69 90 PRO A C 1
ATOM 715 O O . PRO A 1 90 ? 12.508 -1.602 -10.609 1 98.69 90 PRO A O 1
ATOM 718 N N . MET A 1 91 ? 13.82 -3.24 -11.453 1 98.62 91 MET A N 1
ATOM 719 C CA . MET A 1 91 ? 15.031 -2.752 -10.797 1 98.62 91 MET A CA 1
ATOM 720 C C . MET A 1 91 ? 15.531 -1.471 -11.453 1 98.62 91 MET A C 1
ATOM 722 O O . MET A 1 91 ? 16.422 -0.803 -10.93 1 98.62 91 MET A O 1
ATOM 726 N N . LYS A 1 92 ? 14.977 -1.098 -12.562 1 98.25 92 LYS A N 1
ATOM 727 C CA . LYS A 1 92 ? 15.258 0.193 -13.18 1 98.25 92 LYS A CA 1
ATOM 728 C C . LYS A 1 92 ? 14.531 1.322 -12.461 1 98.25 92 LYS A C 1
ATOM 730 O O . LYS A 1 92 ? 14.859 2.496 -12.641 1 98.25 92 LYS A O 1
ATOM 735 N N . LEU A 1 93 ? 13.57 0.934 -11.688 1 98.19 93 LEU A N 1
ATOM 736 C CA . LEU A 1 93 ? 12.734 1.916 -11 1 98.19 93 LEU A CA 1
ATOM 737 C C . LEU A 1 93 ? 12.992 1.905 -9.5 1 98.19 93 LEU A C 1
ATOM 739 O O . LEU A 1 93 ? 12.852 2.932 -8.836 1 98.19 93 LEU A O 1
ATOM 743 N N . TYR A 1 94 ? 13.422 0.731 -8.977 1 98.62 94 TYR A N 1
ATOM 744 C CA . TYR A 1 94 ? 13.484 0.548 -7.531 1 98.62 94 TYR A CA 1
ATOM 745 C C . TYR A 1 94 ? 14.805 -0.094 -7.121 1 98.62 94 TYR A C 1
ATOM 747 O O . TYR A 1 94 ? 15.266 -1.046 -7.758 1 98.62 94 TYR A O 1
ATOM 755 N N . LYS A 1 95 ? 15.414 0.378 -6.102 1 98.06 95 LYS A N 1
ATOM 756 C CA . LYS A 1 95 ? 16.609 -0.276 -5.59 1 98.06 95 LYS A CA 1
ATOM 757 C C . LYS A 1 95 ? 16.266 -1.476 -4.719 1 98.06 95 LYS A C 1
ATOM 759 O O . LYS A 1 95 ? 17.078 -2.377 -4.531 1 98.06 95 LYS A O 1
ATOM 764 N N . VAL A 1 96 ? 15.055 -1.4 -4.102 1 98.75 96 VAL A N 1
ATOM 765 C CA . VAL A 1 96 ? 14.469 -2.537 -3.398 1 98.75 96 VAL A CA 1
ATOM 766 C C . VAL A 1 96 ? 13.125 -2.895 -4.02 1 98.75 96 VAL A C 1
ATOM 768 O O . VAL A 1 96 ? 12.281 -2.018 -4.242 1 98.75 96 VAL A O 1
ATOM 771 N N . TYR A 1 97 ? 12.93 -4.078 -4.328 1 98.88 97 TYR A N 1
ATOM 772 C CA . TYR A 1 97 ? 11.664 -4.602 -4.824 1 98.88 97 TYR A CA 1
ATOM 773 C C . TYR A 1 97 ? 11.398 -6 -4.281 1 98.88 97 TYR A C 1
ATOM 775 O O . TYR A 1 97 ? 12.102 -6.949 -4.625 1 98.88 97 TYR A O 1
ATOM 783 N N . ILE A 1 98 ? 10.367 -6.137 -3.443 1 98.94 98 ILE A N 1
ATOM 784 C CA . ILE A 1 98 ? 10.031 -7.398 -2.797 1 98.94 98 ILE A CA 1
ATOM 785 C C . ILE A 1 98 ? 8.555 -7.719 -3.023 1 98.94 98 ILE A C 1
ATOM 787 O O . ILE A 1 98 ? 7.691 -6.859 -2.82 1 98.94 98 ILE A O 1
ATOM 791 N N . GLY A 1 99 ? 8.281 -8.852 -3.502 1 98.88 99 GLY A N 1
ATOM 792 C CA . GLY A 1 99 ? 6.934 -9.375 -3.555 1 98.88 99 GLY A CA 1
ATOM 793 C C . GLY A 1 99 ? 6.695 -10.508 -2.57 1 98.88 99 GLY A C 1
ATOM 794 O O . GLY A 1 99 ? 7.57 -11.352 -2.365 1 98.88 99 GLY A O 1
ATOM 795 N N . LYS A 1 100 ? 5.543 -10.508 -1.984 1 98.88 100 LYS A N 1
ATOM 796 C CA . LYS A 1 100 ? 5.152 -11.586 -1.086 1 98.88 100 LYS A CA 1
ATOM 797 C C . LYS A 1 100 ? 3.758 -12.109 -1.423 1 98.88 100 LYS A C 1
ATOM 799 O O . LYS A 1 100 ? 2.859 -11.328 -1.747 1 98.88 100 LYS A O 1
ATOM 804 N N . PHE A 1 101 ? 3.625 -13.391 -1.275 1 98.75 101 PHE A N 1
ATOM 805 C CA . PHE A 1 101 ? 2.346 -14.07 -1.422 1 98.75 101 PHE A CA 1
ATOM 806 C C . PHE A 1 101 ? 2.082 -14.992 -0.236 1 98.75 101 PHE A C 1
ATOM 808 O O . PHE A 1 101 ? 2.795 -15.984 -0.041 1 98.75 101 PHE A O 1
ATOM 815 N N . GLU A 1 102 ? 1.105 -14.703 0.543 1 98.62 102 GLU A N 1
ATOM 816 C CA . GLU A 1 102 ? 0.736 -15.523 1.694 1 98.62 102 GLU A CA 1
ATOM 817 C C . GLU A 1 102 ? -0.647 -16.141 1.511 1 98.62 102 GLU A C 1
ATOM 819 O O . GLU A 1 102 ? -1.632 -15.422 1.322 1 98.62 102 GLU A O 1
ATOM 824 N N . MET A 1 103 ? -0.726 -17.422 1.559 1 96.88 103 MET A N 1
ATOM 825 C CA . MET A 1 103 ? -1.998 -18.125 1.419 1 96.88 103 MET A CA 1
ATOM 826 C C . MET A 1 103 ? -2.514 -18.594 2.775 1 96.88 103 MET A C 1
ATOM 828 O O . MET A 1 103 ? -1.779 -19.219 3.541 1 96.88 103 MET A O 1
ATOM 832 N N . LYS A 1 104 ? -3.74 -18.266 3.031 1 95.69 104 LYS A N 1
ATOM 833 C CA . LYS A 1 104 ? -4.395 -18.688 4.266 1 95.69 104 LYS A CA 1
ATOM 834 C C . LYS A 1 104 ? -5.742 -19.344 3.975 1 95.69 104 LYS A C 1
ATOM 836 O O . LYS A 1 104 ? -6.555 -18.797 3.229 1 95.69 104 LYS A O 1
ATOM 841 N N . PRO A 1 105 ? -5.957 -20.469 4.57 1 93.25 105 PRO A N 1
ATOM 842 C CA . PRO A 1 105 ? -7.266 -21.094 4.379 1 93.25 105 PRO A CA 1
ATOM 843 C C . PRO A 1 105 ? -8.406 -20.25 4.934 1 93.25 105 PRO A C 1
ATOM 845 O O . PRO A 1 105 ? -8.219 -19.5 5.898 1 93.25 105 PRO A O 1
ATOM 848 N N . LYS A 1 106 ? -9.594 -20.234 4.293 1 86.12 106 LYS A N 1
ATOM 849 C CA . LYS A 1 106 ? -10.766 -19.5 4.777 1 86.12 106 LYS A CA 1
ATOM 850 C C . LYS A 1 106 ? -11.281 -20.094 6.082 1 86.12 106 LYS A C 1
ATOM 852 O O . LYS A 1 106 ? -11.703 -19.359 6.98 1 86.12 106 LYS A O 1
ATOM 857 N N . ASP A 1 107 ? -11.5 -21.297 5.992 1 72.75 107 ASP A N 1
ATOM 858 C CA . ASP A 1 107 ? -12.016 -22.016 7.16 1 72.75 107 ASP A CA 1
ATOM 859 C C . ASP A 1 107 ? -10.922 -22.859 7.812 1 72.75 107 ASP A C 1
ATOM 861 O O . ASP A 1 107 ? -9.914 -23.172 7.176 1 72.75 107 ASP A O 1
ATOM 865 N N . ASP A 1 108 ? -10.859 -22.766 9.219 1 58.34 108 ASP A N 1
ATOM 866 C CA . ASP A 1 108 ? -9.953 -23.625 9.969 1 58.34 108 ASP A CA 1
ATOM 867 C C . ASP A 1 108 ? -9.805 -24.984 9.289 1 58.34 108 ASP A C 1
ATOM 869 O O . ASP A 1 108 ? -8.945 -25.781 9.656 1 58.34 108 ASP A O 1
ATOM 873 N N . ASP A 1 109 ? -10.758 -25.328 8.641 1 50.66 109 ASP A N 1
ATOM 874 C CA . ASP A 1 109 ? -10.602 -26.688 8.141 1 50.66 109 ASP A CA 1
ATOM 875 C C . ASP A 1 109 ? -9.852 -26.703 6.809 1 50.66 109 ASP A C 1
ATOM 877 O O . ASP A 1 109 ? -10.328 -26.141 5.816 1 50.66 109 ASP A O 1
ATOM 881 N N . ASP A 1 110 ? -8.641 -26.438 6.98 1 50.56 110 ASP A N 1
ATOM 882 C CA . ASP A 1 110 ? -7.711 -26.625 5.875 1 50.56 110 ASP A CA 1
ATOM 883 C C . ASP A 1 110 ? -8.219 -27.672 4.895 1 50.56 110 ASP A C 1
ATOM 885 O O . ASP A 1 110 ? -7.449 -28.219 4.109 1 50.56 110 ASP A O 1
ATOM 889 N N . ALA A 1 111 ? -9.484 -28.25 5.398 1 49.78 111 ALA A N 1
ATOM 890 C CA . ALA A 1 111 ? -9.906 -29.422 4.652 1 49.78 111 ALA A CA 1
ATOM 891 C C . ALA A 1 111 ? -10.109 -29.109 3.176 1 49.78 111 ALA A C 1
ATOM 893 O O . ALA A 1 111 ? -10.656 -29.906 2.426 1 49.78 111 ALA A O 1
ATOM 894 N N . GLY A 1 112 ? -9.617 -28.469 2.543 1 52.28 112 GLY A N 1
ATOM 895 C CA . GLY A 1 112 ? -9.578 -28.609 1.095 1 52.28 112 GLY A CA 1
ATOM 896 C C . GLY A 1 112 ? -10.859 -28.141 0.418 1 52.28 112 GLY A C 1
ATOM 897 O O . GLY A 1 112 ? -11.914 -28.094 1.051 1 52.28 112 GLY A O 1
ATOM 898 N N . GLY A 1 113 ? -10.984 -27.141 -0.304 1 61.31 113 GLY A N 1
ATOM 899 C CA . GLY A 1 113 ? -12.023 -26.984 -1.312 1 61.31 113 GLY A CA 1
ATOM 900 C C . GLY A 1 113 ? -12.789 -25.688 -1.188 1 61.31 113 GLY A C 1
ATOM 901 O O . GLY A 1 113 ? -13.594 -25.344 -2.059 1 61.31 113 GLY A O 1
ATOM 902 N N . ASN A 1 114 ? -12.625 -25.062 -0.081 1 76.25 114 ASN A N 1
ATOM 903 C CA . ASN A 1 114 ? -13.508 -23.906 0.036 1 76.25 114 ASN A CA 1
ATOM 904 C C . ASN A 1 114 ? -12.797 -22.609 -0.343 1 76.25 114 ASN A C 1
ATOM 906 O O . ASN A 1 114 ? -13.336 -21.516 -0.134 1 76.25 114 ASN A O 1
ATOM 910 N N . GLY A 1 115 ? -11.586 -22.75 -0.82 1 91.56 115 GLY A N 1
ATOM 911 C CA . GLY A 1 115 ? -10.93 -21.516 -1.245 1 91.56 115 GLY A CA 1
ATOM 912 C C . GLY A 1 115 ? -9.953 -20.984 -0.219 1 91.56 115 GLY A C 1
ATOM 913 O O . GLY A 1 115 ? -9.625 -21.672 0.757 1 91.56 115 GLY A O 1
ATOM 914 N N . CYS A 1 116 ? -9.289 -19.969 -0.512 1 95.06 116 CYS A N 1
ATOM 915 C CA . CYS A 1 116 ? -8.336 -19.359 0.41 1 95.06 116 CYS A CA 1
ATOM 916 C C . CYS A 1 116 ? -8.266 -17.844 0.207 1 95.06 116 CYS A C 1
ATOM 918 O O . CYS A 1 116 ? -8.867 -17.312 -0.729 1 95.06 116 CYS A O 1
ATOM 920 N N . PHE A 1 117 ? -7.648 -17.219 1.207 1 95.88 117 PHE A N 1
ATOM 921 C CA . PHE A 1 117 ? -7.258 -15.812 1.073 1 95.88 117 PHE A CA 1
ATOM 922 C C . PHE A 1 117 ? -5.785 -15.703 0.698 1 95.88 117 PHE A C 1
ATOM 924 O O . PHE A 1 117 ? -4.934 -16.375 1.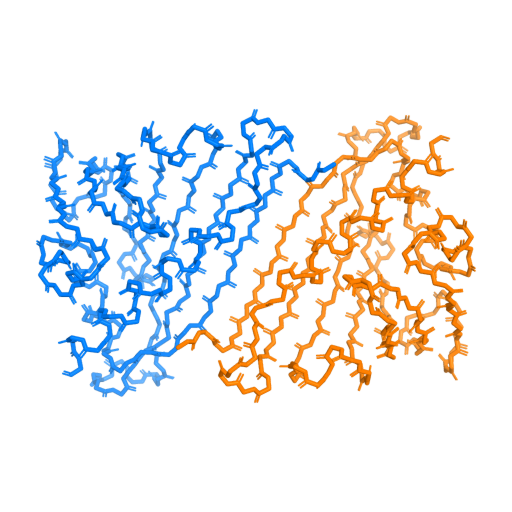283 1 95.88 117 PHE A O 1
ATOM 931 N N . VAL A 1 118 ? -5.555 -14.93 -0.296 1 97.38 118 VAL A N 1
ATOM 932 C CA . VAL A 1 118 ? -4.176 -14.633 -0.668 1 97.38 118 VAL A CA 1
ATOM 933 C C . VAL A 1 118 ? -3.861 -13.172 -0.358 1 97.38 118 VAL A C 1
ATOM 935 O O . VAL A 1 118 ? -4.508 -12.266 -0.888 1 97.38 118 VAL A O 1
ATOM 938 N N . THR A 1 119 ? -2.922 -12.961 0.506 1 98.5 119 THR A N 1
ATOM 939 C CA . THR A 1 119 ? -2.377 -11.633 0.747 1 98.5 119 THR A CA 1
ATOM 940 C C . THR A 1 119 ? -1.165 -11.375 -0.144 1 98.5 119 THR A C 1
ATOM 942 O O . THR A 1 119 ? -0.171 -12.102 -0.073 1 98.5 119 THR A O 1
ATOM 945 N N . ILE A 1 120 ? -1.314 -10.367 -0.988 1 98.88 120 ILE A N 1
ATOM 946 C CA . ILE A 1 120 ? -0.229 -9.938 -1.862 1 98.88 120 ILE A CA 1
ATOM 947 C C . ILE A 1 120 ? 0.411 -8.672 -1.305 1 98.88 120 ILE A C 1
ATOM 949 O O . ILE A 1 120 ? -0.288 -7.715 -0.958 1 98.88 120 ILE A O 1
ATOM 953 N N . THR A 1 121 ? 1.741 -8.672 -1.192 1 98.94 121 THR A N 1
ATOM 954 C CA . THR A 1 121 ? 2.465 -7.496 -0.719 1 98.94 121 THR A CA 1
ATOM 955 C C . THR A 1 121 ? 3.572 -7.113 -1.696 1 98.94 121 THR A C 1
ATOM 957 O O . THR A 1 121 ? 4.281 -7.98 -2.213 1 98.94 121 THR A O 1
ATOM 960 N N . VAL A 1 122 ? 3.74 -5.828 -1.962 1 98.94 122 VAL A N 1
ATOM 961 C CA . VAL A 1 122 ? 4.879 -5.273 -2.684 1 98.94 122 VAL A CA 1
ATOM 962 C C . VAL A 1 122 ? 5.586 -4.234 -1.814 1 98.94 122 VAL A C 1
ATOM 964 O O . VAL A 1 122 ? 4.977 -3.246 -1.397 1 98.94 122 VAL A O 1
ATOM 967 N N . GLU A 1 123 ? 6.793 -4.508 -1.527 1 98.94 123 GLU A N 1
ATOM 968 C CA . GLU A 1 123 ? 7.66 -3.537 -0.866 1 98.94 123 GLU A CA 1
ATOM 969 C C . GLU A 1 123 ? 8.695 -2.967 -1.836 1 98.94 123 GLU A C 1
ATOM 971 O O . GLU A 1 123 ? 9.25 -3.697 -2.656 1 98.94 123 GLU A O 1
ATOM 976 N N . TYR A 1 124 ? 8.914 -1.642 -1.751 1 98.81 124 TYR A N 1
ATOM 977 C CA . TYR A 1 124 ? 9.852 -1.057 -2.705 1 98.81 124 TYR A CA 1
ATOM 978 C C . TYR A 1 124 ? 10.539 0.168 -2.115 1 98.81 124 TYR A C 1
ATOM 980 O O . TYR A 1 124 ? 10.016 0.797 -1.192 1 98.81 124 TYR A O 1
ATOM 988 N N . GLU A 1 125 ? 11.695 0.361 -2.508 1 98.44 125 GLU A N 1
ATOM 989 C CA . GLU A 1 125 ? 12.438 1.612 -2.373 1 98.44 125 GLU A CA 1
ATOM 990 C C . GLU A 1 125 ? 12.82 2.178 -3.738 1 98.44 125 GLU A C 1
ATOM 992 O O . GLU A 1 125 ? 13.461 1.494 -4.543 1 98.44 125 GLU A O 1
ATOM 997 N N . LYS A 1 126 ? 12.477 3.373 -3.947 1 97.88 126 LYS A N 1
ATOM 998 C CA . LYS A 1 126 ? 12.695 3.984 -5.254 1 97.88 126 LYS A CA 1
ATOM 999 C C . LYS A 1 126 ? 14.188 4.184 -5.527 1 97.88 126 LYS A C 1
ATOM 1001 O O . LYS A 1 126 ? 14.953 4.5 -4.617 1 97.88 126 LYS A O 1
ATOM 1006 N N . LEU A 1 127 ? 14.555 3.982 -6.797 1 96.94 127 LEU A N 1
ATOM 1007 C CA . LEU A 1 127 ? 15.914 4.301 -7.219 1 96.94 127 LEU A CA 1
ATOM 1008 C C . LEU A 1 127 ? 16.172 5.805 -7.145 1 96.94 127 LEU A C 1
ATOM 1010 O O . LEU A 1 127 ? 17.266 6.234 -6.785 1 96.94 127 LEU A O 1
ATOM 1014 N N . ASN A 1 128 ? 15.203 6.559 -7.586 1 94.5 128 ASN A N 1
ATOM 1015 C CA . ASN A 1 128 ? 15.195 8.016 -7.469 1 94.5 128 ASN A CA 1
ATOM 1016 C C . ASN A 1 128 ? 13.789 8.547 -7.227 1 94.5 128 ASN A C 1
ATOM 1018 O O . ASN A 1 128 ? 12.805 7.82 -7.387 1 94.5 128 ASN A O 1
ATOM 1022 N N . LEU A 1 129 ? 13.664 9.812 -6.938 1 90.31 129 LEU A N 1
ATOM 1023 C CA . LEU A 1 129 ? 12.398 10.391 -6.496 1 90.31 129 LEU A CA 1
ATOM 1024 C C . LEU A 1 129 ? 11.406 10.461 -7.648 1 90.31 129 LEU A C 1
ATOM 1026 O O . LEU A 1 129 ? 10.195 10.586 -7.422 1 90.31 129 LEU A O 1
ATOM 1030 N N . ALA A 1 130 ? 11.898 10.375 -8.828 1 93.44 130 ALA A N 1
ATOM 1031 C CA . ALA A 1 130 ? 11.023 10.461 -10 1 93.44 130 ALA A CA 1
ATOM 1032 C C . ALA A 1 130 ? 10.359 9.117 -10.289 1 93.44 130 ALA A C 1
ATOM 1034 O O . ALA A 1 130 ? 9.383 9.055 -11.039 1 93.44 130 ALA A O 1
ATOM 1035 N N . SER A 1 131 ? 10.93 8.023 -9.773 1 96.62 131 SER A N 1
ATOM 1036 C CA . SER A 1 131 ? 10.32 6.715 -9.977 1 96.62 131 SER A CA 1
ATOM 1037 C C . SER A 1 131 ? 8.93 6.648 -9.359 1 96.62 131 SER A C 1
ATOM 1039 O O . SER A 1 131 ? 8.703 7.168 -8.266 1 96.62 131 SER A O 1
ATOM 1041 N N . PRO A 1 132 ? 7.98 6.047 -10.07 1 96.69 132 PRO A N 1
ATOM 1042 C CA . PRO A 1 132 ? 6.617 5.957 -9.547 1 96.69 132 PRO A CA 1
ATOM 1043 C C . PRO A 1 132 ? 6.48 4.945 -8.414 1 96.69 132 PRO A C 1
ATOM 1045 O O . PRO A 1 132 ? 7.367 4.105 -8.219 1 96.69 132 PRO A O 1
ATOM 1048 N N . PRO A 1 133 ? 5.359 5.137 -7.582 1 97.81 133 PRO A N 1
ATOM 1049 C CA . PRO A 1 133 ? 5.047 4.02 -6.688 1 97.81 133 PRO A CA 1
ATOM 1050 C C . PRO A 1 133 ? 4.793 2.715 -7.438 1 97.81 133 PRO A C 1
ATOM 1052 O O . PRO A 1 133 ? 4.59 2.729 -8.656 1 97.81 133 PRO A O 1
ATOM 1055 N N . ALA A 1 134 ? 4.801 1.659 -6.746 1 98.25 134 ALA A N 1
ATOM 1056 C CA . ALA A 1 134 ? 4.781 0.348 -7.391 1 98.25 134 ALA A CA 1
ATOM 1057 C C . ALA A 1 134 ? 3.35 -0.135 -7.605 1 98.25 134 ALA A C 1
ATOM 1059 O O . ALA A 1 134 ? 3.084 -1.339 -7.574 1 98.25 134 ALA A O 1
ATOM 1060 N N . TYR A 1 135 ? 2.41 0.774 -7.879 1 98.19 135 TYR A N 1
ATOM 1061 C CA . TYR A 1 135 ? 1.002 0.424 -8.023 1 98.19 135 TYR A CA 1
ATOM 1062 C C . TYR A 1 135 ? 0.802 -0.583 -9.148 1 98.19 135 TYR A C 1
ATOM 1064 O O . TYR A 1 135 ? 0.085 -1.573 -8.984 1 98.19 135 TYR A O 1
ATOM 1072 N N . LYS A 1 136 ? 1.475 -0.364 -10.234 1 97.94 136 LYS A N 1
ATOM 1073 C CA . LYS A 1 136 ? 1.251 -1.217 -11.398 1 97.94 136 LYS A CA 1
ATOM 1074 C C . LYS A 1 136 ? 1.692 -2.652 -11.125 1 97.94 136 LYS A C 1
ATOM 1076 O O . LYS A 1 136 ? 1.12 -3.598 -11.664 1 97.94 136 LYS A O 1
ATOM 1081 N N . TYR A 1 137 ? 2.672 -2.793 -10.297 1 98.62 137 TYR A N 1
ATOM 1082 C CA . TYR A 1 137 ? 3.164 -4.137 -10.016 1 98.62 137 TYR A CA 1
ATOM 1083 C C . TYR A 1 137 ? 2.23 -4.871 -9.055 1 98.62 137 TYR A C 1
ATOM 1085 O O . TYR A 1 137 ? 2.039 -6.082 -9.18 1 98.62 137 TYR A O 1
ATOM 1093 N N . LEU A 1 138 ? 1.631 -4.137 -8.094 1 98.62 138 LEU A N 1
ATOM 1094 C CA . LEU A 1 138 ? 0.612 -4.777 -7.273 1 98.62 138 LEU A CA 1
ATOM 1095 C C . LEU A 1 138 ? -0.577 -5.215 -8.117 1 98.62 138 LEU A C 1
ATOM 1097 O O . LEU A 1 138 ? -1.047 -6.348 -8 1 98.62 138 LEU A O 1
ATOM 1101 N N . ASP A 1 139 ? -1.006 -4.344 -8.984 1 97.31 139 ASP A N 1
ATOM 1102 C CA . ASP A 1 139 ? -2.119 -4.668 -9.875 1 97.31 139 ASP A CA 1
ATOM 1103 C C . ASP A 1 139 ? -1.808 -5.902 -10.719 1 97.31 139 ASP A C 1
ATOM 1105 O O . ASP A 1 139 ? -2.666 -6.77 -10.906 1 97.31 139 ASP A O 1
ATOM 1109 N N . PHE A 1 140 ? -0.659 -5.918 -11.211 1 98.06 140 PHE A N 1
ATOM 1110 C CA . PHE A 1 140 ? -0.217 -7.043 -12.031 1 98.06 140 PHE A CA 1
ATOM 1111 C C . PHE A 1 140 ? -0.261 -8.344 -11.234 1 98.06 140 PHE A C 1
ATOM 1113 O O . PHE A 1 140 ? -0.814 -9.344 -11.703 1 98.06 140 PHE A O 1
ATOM 1120 N N . LEU A 1 141 ? 0.345 -8.336 -10.047 1 98.06 141 LEU A N 1
ATOM 1121 C CA . LEU A 1 141 ? 0.402 -9.539 -9.227 1 98.06 141 LEU A CA 1
ATOM 1122 C C . LEU A 1 141 ? -0.999 -10 -8.836 1 98.06 141 LEU A C 1
ATOM 1124 O O . LEU A 1 141 ? -1.262 -11.195 -8.75 1 98.06 141 LEU A O 1
ATOM 1128 N N . GLU A 1 142 ? -1.873 -9.031 -8.602 1 97.25 142 GLU A N 1
ATOM 1129 C CA . GLU A 1 142 ? -3.268 -9.391 -8.344 1 97.25 142 GLU A CA 1
ATOM 1130 C C . GLU A 1 142 ? -3.863 -10.156 -9.523 1 97.25 142 GLU A C 1
ATOM 1132 O O . GLU A 1 142 ? -4.562 -11.148 -9.336 1 97.25 142 GLU A O 1
ATOM 1137 N N . SER A 1 143 ? -3.602 -9.625 -10.695 1 96.75 143 SER A N 1
ATOM 1138 C CA . SER A 1 143 ? -4.113 -10.273 -11.898 1 96.75 143 SER A CA 1
ATOM 1139 C C . SER A 1 143 ? -3.574 -11.695 -12.031 1 96.75 143 SER A C 1
ATOM 1141 O O . SER A 1 143 ? -4.305 -12.609 -12.422 1 96.75 143 SER A O 1
ATOM 1143 N N . VAL A 1 144 ? -2.318 -11.867 -11.758 1 96.94 144 VAL A N 1
ATOM 1144 C CA . VAL A 1 144 ? -1.691 -13.188 -11.836 1 96.94 144 VAL A CA 1
ATOM 1145 C C . VAL A 1 144 ? -2.355 -14.133 -10.844 1 96.94 144 VAL A C 1
ATOM 1147 O O . VAL A 1 144 ? -2.715 -15.258 -11.188 1 96.94 144 VAL A O 1
ATOM 1150 N N . VAL A 1 145 ? -2.559 -13.688 -9.594 1 96.56 145 VAL A N 1
ATOM 1151 C CA . VAL A 1 145 ? -3.168 -14.508 -8.547 1 96.56 145 VAL A CA 1
ATOM 1152 C C . VAL A 1 145 ? -4.605 -14.852 -8.93 1 96.56 145 VAL A C 1
ATOM 1154 O O . VAL A 1 145 ? -5.066 -15.977 -8.719 1 96.56 145 VAL A O 1
ATOM 1157 N N . HIS A 1 146 ? -5.258 -13.859 -9.477 1 95.31 146 HIS A N 1
ATOM 1158 C CA . HIS A 1 146 ? -6.617 -14.086 -9.945 1 95.31 146 HIS A CA 1
ATOM 1159 C C . HIS A 1 146 ? -6.664 -15.211 -10.977 1 95.31 146 HIS A C 1
ATOM 1161 O O . HIS A 1 146 ? -7.449 -16.156 -10.844 1 95.31 146 HIS A O 1
ATOM 1167 N N . ASP A 1 147 ? -5.863 -15.078 -11.961 1 95 147 ASP A N 1
ATOM 1168 C CA . ASP A 1 147 ? -5.824 -16.078 -13.031 1 95 147 ASP A CA 1
ATOM 1169 C C . ASP A 1 147 ? -5.461 -17.453 -12.484 1 95 147 ASP A C 1
ATOM 1171 O O . ASP A 1 147 ? -6.039 -18.469 -12.891 1 95 147 ASP A O 1
ATOM 1175 N N . LEU A 1 148 ? -4.516 -17.5 -11.602 1 95.06 148 LEU A N 1
ATOM 1176 C CA . LEU A 1 148 ? -4.121 -18.766 -10.969 1 95.06 148 LEU A CA 1
ATOM 1177 C C . LEU A 1 148 ? -5.289 -19.391 -10.219 1 95.06 148 LEU A C 1
ATOM 1179 O O . LEU A 1 148 ? -5.555 -20.578 -10.359 1 95.06 148 LEU A O 1
ATOM 1183 N N . GLY A 1 149 ? -5.957 -18.594 -9.438 1 92.94 149 GLY A N 1
ATOM 1184 C CA . GLY A 1 149 ? -7.117 -19.078 -8.703 1 92.94 149 GLY A CA 1
ATOM 1185 C C . GLY A 1 149 ? -8.18 -19.688 -9.602 1 92.94 149 GLY A C 1
ATOM 1186 O O . GLY A 1 149 ? -8.742 -20.734 -9.281 1 92.94 149 GLY A O 1
ATOM 1187 N N . GLU A 1 150 ? -8.398 -19.031 -10.703 1 92.75 150 GLU A N 1
ATOM 1188 C CA . GLU A 1 150 ? -9.398 -19.531 -11.648 1 92.75 150 GLU A CA 1
ATOM 1189 C C . GLU A 1 150 ? -8.961 -20.844 -12.289 1 92.75 150 GLU A C 1
ATOM 1191 O O . GLU A 1 150 ? -9.766 -21.766 -12.438 1 92.75 150 GLU A O 1
ATOM 1196 N N . ALA A 1 151 ? -7.77 -20.906 -12.641 1 94.62 151 ALA A N 1
ATOM 1197 C CA . ALA A 1 151 ? -7.238 -22.078 -13.328 1 94.62 151 ALA A CA 1
ATOM 1198 C C . ALA A 1 151 ? -7.207 -23.297 -12.406 1 94.62 151 ALA A C 1
ATOM 1200 O O . ALA A 1 151 ? -7.336 -24.438 -12.859 1 94.62 151 ALA A O 1
ATOM 1201 N N . LEU A 1 152 ? -7.082 -23.016 -11.125 1 93.44 152 LEU A N 1
ATOM 1202 C CA . LEU A 1 152 ? -6.91 -24.094 -10.164 1 93.44 152 LEU A CA 1
ATOM 1203 C C . LEU A 1 152 ? -8.242 -24.484 -9.523 1 93.44 152 LEU A C 1
ATOM 1205 O O . LEU A 1 152 ? -8.312 -25.422 -8.734 1 93.44 152 LEU A O 1
ATOM 1209 N N . ALA A 1 153 ? -9.266 -23.719 -9.75 1 85.5 153 ALA A N 1
ATOM 1210 C CA . ALA A 1 153 ? -10.578 -23.984 -9.18 1 85.5 153 ALA A CA 1
ATOM 1211 C C . ALA A 1 153 ? -11.188 -25.25 -9.781 1 85.5 153 ALA A C 1
ATOM 1213 O O . ALA A 1 153 ? -10.883 -25.609 -10.922 1 85.5 153 ALA A O 1
ATOM 1214 N N . MET B 1 1 ? -10.867 -9.836 -7.773 1 80.69 1 MET B N 1
ATOM 1215 C CA . MET B 1 1 ? -10.328 -8.547 -7.359 1 80.69 1 MET B CA 1
ATOM 1216 C C . MET B 1 1 ? -10.242 -8.445 -5.84 1 80.69 1 MET B C 1
ATOM 1218 O O . MET B 1 1 ? -10.984 -9.133 -5.129 1 80.69 1 MET B O 1
ATOM 1222 N N . ALA B 1 2 ? -9.172 -7.664 -5.5 1 89.56 2 ALA B N 1
ATOM 1223 C CA . ALA B 1 2 ? -8.922 -7.574 -4.062 1 89.56 2 ALA B CA 1
ATOM 1224 C C . ALA B 1 2 ? -10.055 -6.832 -3.355 1 89.56 2 ALA B C 1
ATOM 1226 O O . ALA B 1 2 ? -10.594 -5.859 -3.887 1 89.56 2 ALA B O 1
ATOM 1227 N N . MET B 1 3 ? -10.375 -7.301 -2.209 1 91.31 3 MET B N 1
ATOM 1228 C CA . MET B 1 3 ? -11.445 -6.695 -1.43 1 91.31 3 MET B CA 1
ATOM 1229 C C . MET B 1 3 ? -10.891 -5.672 -0.442 1 91.31 3 MET B C 1
ATOM 1231 O O . MET B 1 3 ? -11.562 -4.691 -0.116 1 91.31 3 MET B O 1
ATOM 1235 N N . LYS B 1 4 ? -9.781 -5.918 0.046 1 97 4 LYS B N 1
ATOM 1236 C CA . LYS B 1 4 ? -9.211 -4.973 1 1 97 4 LYS B CA 1
ATOM 1237 C C . LYS B 1 4 ? -7.719 -4.766 0.738 1 97 4 LYS B C 1
ATOM 1239 O O . LYS B 1 4 ? -7.098 -5.543 0.011 1 97 4 LYS B O 1
ATOM 1244 N N . GLY B 1 5 ? -7.199 -3.676 1.234 1 98.38 5 GLY B N 1
ATOM 1245 C CA . GLY B 1 5 ? -5.797 -3.361 1.014 1 98.38 5 GLY B CA 1
ATOM 1246 C C . GLY B 1 5 ? -5.223 -2.426 2.061 1 98.38 5 GLY B C 1
ATOM 1247 O O . GLY B 1 5 ? -5.953 -1.907 2.906 1 98.38 5 GLY B O 1
ATOM 1248 N N . LYS B 1 6 ? -3.926 -2.387 2.137 1 98.88 6 LYS B N 1
ATOM 1249 C CA . LYS B 1 6 ? -3.115 -1.5 2.967 1 98.88 6 LYS B CA 1
ATOM 1250 C C . LYS B 1 6 ? -1.968 -0.891 2.164 1 98.88 6 LYS B C 1
ATOM 1252 O O . LYS B 1 6 ? -1.158 -1.615 1.582 1 98.88 6 LYS B O 1
ATOM 1257 N N . LEU B 1 7 ? -1.942 0.422 2.1 1 98.88 7 LEU B N 1
ATOM 1258 C CA . LEU B 1 7 ? -0.931 1.166 1.358 1 98.88 7 LEU B CA 1
ATOM 1259 C C . LEU B 1 7 ? -0.073 2.004 2.301 1 98.88 7 LEU B C 1
ATOM 1261 O O . LEU B 1 7 ? -0.596 2.674 3.193 1 98.88 7 LEU B O 1
ATOM 1265 N N . GLN B 1 8 ? 1.229 1.977 2.119 1 98.81 8 GLN B N 1
ATOM 1266 C CA . GLN B 1 8 ? 2.121 2.723 3 1 98.81 8 GLN B CA 1
ATOM 1267 C C . GLN B 1 8 ? 3.225 3.414 2.205 1 98.81 8 GLN B C 1
ATOM 1269 O O . GLN B 1 8 ? 3.795 2.828 1.282 1 98.81 8 GLN B O 1
ATOM 1274 N N . SER B 1 9 ? 3.494 4.59 2.6 1 98.44 9 SER B N 1
ATOM 1275 C CA . SER B 1 9 ? 4.582 5.383 2.037 1 98.44 9 SER B CA 1
ATOM 1276 C C . SER B 1 9 ? 5.395 6.062 3.135 1 98.44 9 SER B C 1
ATOM 1278 O O . SER B 1 9 ? 4.844 6.461 4.164 1 98.44 9 SER B O 1
ATOM 1280 N N . VAL B 1 10 ? 6.68 6.215 2.961 1 97.69 10 VAL B N 1
ATOM 1281 C CA . VAL B 1 10 ? 7.551 6.918 3.898 1 97.69 10 VAL B CA 1
ATOM 1282 C C . VAL B 1 10 ? 8.219 8.094 3.195 1 97.69 10 VAL B C 1
ATOM 1284 O O . VAL B 1 10 ? 8.867 7.922 2.158 1 97.69 10 VAL B O 1
ATOM 1287 N N . MET B 1 11 ? 8.055 9.211 3.834 1 96.5 11 MET B N 1
ATOM 1288 C CA . MET B 1 11 ? 8.609 10.43 3.266 1 96.5 11 MET B CA 1
ATOM 1289 C C . MET B 1 11 ? 9.547 11.117 4.254 1 96.5 11 MET B C 1
ATOM 1291 O O . MET B 1 11 ? 9.375 10.992 5.469 1 96.5 11 MET B O 1
ATOM 1295 N N . GLU B 1 12 ? 10.508 11.789 3.674 1 93.25 12 GLU B N 1
ATOM 1296 C CA . GLU B 1 12 ? 11.32 12.719 4.461 1 93.25 12 GLU B CA 1
ATOM 1297 C C . GLU B 1 12 ? 10.773 14.133 4.387 1 93.25 12 GLU B C 1
ATOM 1299 O O . GLU B 1 12 ? 10.445 14.625 3.303 1 93.25 12 GLU B O 1
ATOM 1304 N N . VAL B 1 13 ? 10.633 14.719 5.551 1 94 13 VAL B N 1
ATOM 1305 C CA . VAL B 1 13 ? 10.188 16.109 5.586 1 94 13 VAL B CA 1
ATOM 1306 C C . VAL B 1 13 ? 11.164 16.938 6.402 1 94 13 VAL B C 1
ATOM 1308 O O . VAL B 1 13 ? 11.844 16.422 7.293 1 94 13 VAL B O 1
ATOM 1311 N N . LYS B 1 14 ? 11.219 18.203 6.109 1 90.31 14 LYS B N 1
ATOM 1312 C CA . LYS B 1 14 ? 12.227 19.094 6.707 1 90.31 14 LYS B CA 1
ATOM 1313 C C . LYS B 1 14 ? 11.828 19.484 8.125 1 90.31 14 LYS B C 1
ATOM 1315 O O . LYS B 1 14 ? 12.688 19.781 8.953 1 90.31 14 LYS B O 1
ATOM 1320 N N . ALA B 1 15 ? 10.648 19.531 8.383 1 93.12 15 ALA B N 1
ATOM 1321 C CA . ALA B 1 15 ? 10.164 19.906 9.711 1 93.12 15 ALA B CA 1
ATOM 1322 C C . ALA B 1 15 ? 10.359 18.781 10.703 1 93.12 15 ALA B C 1
ATOM 1324 O O . ALA B 1 15 ? 10.375 17.594 10.328 1 93.12 15 ALA B O 1
ATOM 1325 N N . SER B 1 16 ? 10.508 19.109 11.977 1 93.12 16 SER B N 1
ATOM 1326 C CA . SER B 1 16 ? 10.703 18.094 13.008 1 93.12 16 SER B CA 1
ATOM 1327 C C . SER B 1 16 ? 9.445 17.266 13.219 1 93.12 16 SER B C 1
ATOM 1329 O O . SER B 1 16 ? 8.336 17.719 12.914 1 93.12 16 SER B O 1
ATOM 1331 N N . ALA B 1 17 ? 9.664 16.109 13.75 1 94.88 17 ALA B N 1
ATOM 1332 C CA . ALA B 1 17 ? 8.547 15.211 14.039 1 94.88 17 ALA B CA 1
ATOM 1333 C C . ALA B 1 17 ? 7.523 15.883 14.945 1 94.88 17 ALA B C 1
ATOM 1335 O O . ALA B 1 17 ? 6.316 15.805 14.695 1 94.88 17 ALA B O 1
ATOM 1336 N N . ASN B 1 18 ? 8.031 16.578 15.961 1 93.94 18 ASN B N 1
ATOM 1337 C CA . ASN B 1 18 ? 7.137 17.234 16.906 1 93.94 18 ASN B CA 1
ATOM 1338 C C . ASN B 1 18 ? 6.309 18.312 16.234 1 93.94 18 ASN B C 1
ATOM 1340 O O . ASN B 1 18 ? 5.105 18.422 16.469 1 93.94 18 ASN B O 1
ATOM 1344 N N . LYS B 1 19 ? 6.918 19.031 15.438 1 93.94 19 LYS B N 1
ATOM 1345 C CA . LYS B 1 19 ? 6.223 20.141 14.773 1 93.94 19 LYS B CA 1
ATOM 1346 C C . LYS B 1 19 ? 5.125 19.625 13.844 1 93.94 19 LYS B C 1
ATOM 1348 O O . LYS B 1 19 ? 3.996 20.109 13.883 1 93.94 19 LYS B O 1
ATOM 1353 N N . VAL B 1 20 ? 5.453 18.641 13.023 1 95.88 20 VAL B N 1
ATOM 1354 C CA . VAL B 1 20 ? 4.473 18.078 12.094 1 95.88 20 VAL B CA 1
ATOM 1355 C C . VAL B 1 20 ? 3.32 17.453 12.883 1 95.88 20 VAL B C 1
ATOM 1357 O O . VAL B 1 20 ? 2.152 17.672 12.555 1 95.88 20 VAL B O 1
ATOM 1360 N N . TYR B 1 21 ? 3.678 16.734 13.914 1 96.56 21 TYR B N 1
ATOM 1361 C CA . TYR B 1 21 ? 2.67 16.062 14.734 1 96.56 21 TYR B CA 1
ATOM 1362 C C . TYR B 1 21 ? 1.727 17.078 15.367 1 96.56 21 TYR B C 1
ATOM 1364 O O . TYR B 1 21 ? 0.505 16.906 15.328 1 96.56 21 TYR B O 1
ATOM 1372 N N . GLN B 1 22 ? 2.281 18.109 15.859 1 96 22 GLN B N 1
ATOM 1373 C CA . GLN B 1 22 ? 1.468 19.109 16.562 1 96 22 GLN B CA 1
ATOM 1374 C C . GLN B 1 22 ? 0.536 19.828 15.586 1 96 22 GLN B C 1
ATOM 1376 O O . GLN B 1 22 ? -0.62 20.109 15.914 1 96 22 GLN B O 1
ATOM 1381 N N . VAL B 1 23 ? 1.021 20.109 14.453 1 96.38 23 VAL B N 1
ATOM 1382 C CA . VAL B 1 23 ? 0.197 20.781 13.453 1 96.38 23 VAL B CA 1
ATOM 1383 C C . VAL B 1 23 ? -0.951 19.875 13.031 1 96.38 23 VAL B C 1
ATOM 1385 O O . VAL B 1 23 ? -2.09 20.328 12.883 1 96.38 23 VAL B O 1
ATOM 1388 N N . TRP B 1 24 ? -0.647 18.609 12.836 1 95.62 24 TRP B N 1
ATOM 1389 C CA . TRP B 1 24 ? -1.698 17.656 12.469 1 95.62 24 TRP B CA 1
ATOM 1390 C C . TRP B 1 24 ? -2.709 17.5 13.594 1 95.62 24 TRP B C 1
ATOM 1392 O O . TRP B 1 24 ? -3.916 17.438 13.352 1 95.62 24 TRP B O 1
ATOM 1402 N N . LYS B 1 25 ? -2.209 17.438 14.766 1 95.25 25 LYS B N 1
ATOM 1403 C CA . LYS B 1 25 ? -3.055 17.266 15.945 1 95.25 25 LYS B CA 1
ATOM 1404 C C . LYS B 1 25 ? -4.031 18.438 16.094 1 95.25 25 LYS B C 1
ATOM 1406 O O . LYS B 1 25 ? -5.238 18.219 16.25 1 95.25 25 LYS B O 1
ATOM 1411 N N . ALA B 1 26 ? -3.631 19.625 15.961 1 94.31 26 ALA B N 1
ATOM 1412 C CA . ALA B 1 26 ? -4.488 20.797 16.062 1 94.31 26 ALA B CA 1
ATOM 1413 C C . ALA B 1 26 ? -5.305 20.984 14.789 1 94.31 26 ALA B C 1
ATOM 1415 O O . ALA B 1 26 ? -6.492 21.312 14.852 1 94.31 26 ALA B O 1
ATOM 1416 N N . SER B 1 27 ? -4.727 20.828 13.586 1 95.88 27 SER B N 1
ATOM 1417 C CA . SER B 1 27 ? -5.246 20.672 12.227 1 95.88 27 SER B CA 1
ATOM 1418 C C . SER B 1 27 ? -5.887 21.969 11.734 1 95.88 27 SER B C 1
ATOM 1420 O O . SER B 1 27 ? -6.133 22.125 10.539 1 95.88 27 SER B O 1
ATOM 1422 N N . TYR B 1 28 ? -6.16 22.984 12.594 1 95.62 28 TYR B N 1
ATOM 1423 C CA . TYR B 1 28 ? -6.961 24.141 12.211 1 95.62 28 TYR B CA 1
ATOM 1424 C C . TYR B 1 28 ? -6.234 24.984 11.172 1 95.62 28 TYR B C 1
ATOM 1426 O O . TYR B 1 28 ? -6.867 25.688 10.375 1 95.62 28 TYR B O 1
ATOM 1434 N N . ASP B 1 29 ? -4.867 24.922 11.195 1 95.62 29 ASP B N 1
ATOM 1435 C CA . ASP B 1 29 ? -4.09 25.75 10.266 1 95.62 29 ASP B CA 1
ATOM 1436 C C . ASP B 1 29 ? -3.791 24.984 8.984 1 95.62 29 ASP B C 1
ATOM 1438 O O . ASP B 1 29 ? -3.232 25.531 8.039 1 95.62 29 ASP B O 1
ATOM 1442 N N . ILE B 1 30 ? -4.191 23.75 8.805 1 97.38 30 ILE B N 1
ATOM 1443 C CA . ILE B 1 30 ? -3.797 22.891 7.691 1 97.38 30 ILE B CA 1
ATOM 1444 C C . ILE B 1 30 ? -4.332 23.469 6.387 1 97.38 30 ILE B C 1
ATOM 1446 O O . ILE B 1 30 ? -3.617 23.516 5.379 1 97.38 30 ILE B O 1
ATOM 1450 N N . PRO B 1 31 ? -5.609 23.969 6.367 1 98 31 PRO B N 1
ATOM 1451 C CA . PRO B 1 31 ? -6.082 24.547 5.109 1 98 31 PRO B CA 1
ATOM 1452 C C . PRO B 1 31 ? -5.215 25.719 4.641 1 98 31 PRO B C 1
ATOM 1454 O O . PRO B 1 31 ? -5.004 25.891 3.436 1 98 31 PRO B O 1
ATOM 1457 N N . LYS B 1 32 ? -4.66 26.484 5.598 1 97.19 32 LYS B N 1
ATOM 1458 C CA . LYS B 1 32 ? -3.779 27.594 5.258 1 97.19 32 LYS B CA 1
ATOM 1459 C C . LYS B 1 32 ? -2.422 27.094 4.773 1 97.19 32 LYS B C 1
ATOM 1461 O O . LYS B 1 32 ? -1.855 27.641 3.82 1 97.19 32 LYS B O 1
ATOM 1466 N N . LEU B 1 33 ? -1.933 26.062 5.398 1 96.88 33 LEU B N 1
ATOM 1467 C CA . LEU B 1 33 ? -0.59 25.547 5.141 1 96.88 33 LEU B CA 1
ATOM 1468 C C . LEU B 1 33 ? -0.563 24.703 3.875 1 96.88 33 LEU B C 1
ATOM 1470 O O . LEU B 1 33 ? 0.5 24.484 3.285 1 96.88 33 LEU B O 1
ATOM 1474 N N . THR B 1 34 ? -1.73 24.141 3.461 1 96.75 34 THR B N 1
ATOM 1475 C CA . THR B 1 34 ? -1.82 23.25 2.307 1 96.75 34 THR B CA 1
ATOM 1476 C C . THR B 1 34 ? -2.957 23.688 1.382 1 96.75 34 THR B C 1
ATOM 1478 O O . THR B 1 34 ? -3.76 22.859 0.952 1 96.75 34 THR B O 1
ATOM 1481 N N . ALA B 1 35 ? -3.053 24.891 1.063 1 92.94 35 ALA B N 1
ATOM 1482 C CA . ALA B 1 35 ? -4.219 25.531 0.453 1 92.94 35 ALA B CA 1
ATOM 1483 C C . ALA B 1 35 ? -4.492 24.953 -0.933 1 92.94 35 ALA B C 1
ATOM 1485 O O . ALA B 1 35 ? -5.625 25 -1.422 1 92.94 35 ALA B O 1
ATOM 1486 N N . GLU B 1 36 ? -3.508 24.391 -1.568 1 93.31 36 GLU B N 1
ATOM 1487 C CA . GLU B 1 36 ? -3.688 23.781 -2.885 1 93.31 36 GLU B CA 1
ATOM 1488 C C . GLU B 1 36 ? -4.52 22.516 -2.795 1 93.31 36 GLU B C 1
ATOM 1490 O O . GLU B 1 36 ? -5.137 22.094 -3.779 1 93.31 36 GLU B O 1
ATOM 1495 N N . ASN B 1 37 ? -4.594 21.922 -1.627 1 95.62 37 ASN B N 1
ATOM 1496 C CA . ASN B 1 37 ? -5.219 20.609 -1.471 1 95.62 37 ASN B CA 1
ATOM 1497 C C . ASN B 1 37 ? -6.41 20.672 -0.52 1 95.62 37 ASN B C 1
ATOM 1499 O O . ASN B 1 37 ? -7.488 20.156 -0.837 1 95.62 37 ASN B O 1
ATOM 1503 N N . ILE B 1 38 ? -6.195 21.25 0.651 1 98.19 38 ILE B N 1
ATOM 1504 C CA . ILE B 1 38 ? -7.219 21.281 1.69 1 98.19 38 ILE B CA 1
ATOM 1505 C C . ILE B 1 38 ? -7.805 22.688 1.802 1 98.19 38 ILE B C 1
ATOM 1507 O O . ILE B 1 38 ? -7.062 23.672 1.913 1 98.19 38 ILE B O 1
ATOM 1511 N N . HIS B 1 39 ? -9.133 22.719 1.861 1 98.38 39 HIS B N 1
ATOM 1512 C CA . HIS B 1 39 ? -9.789 24.016 1.788 1 98.38 39 HIS B CA 1
ATOM 1513 C C . HIS B 1 39 ? -10.453 24.375 3.113 1 98.38 39 HIS B C 1
ATOM 1515 O O . HIS B 1 39 ? -10.602 25.547 3.436 1 98.38 39 HIS B O 1
ATOM 1521 N N . LYS B 1 40 ? -10.914 23.375 3.777 1 98.06 40 LYS B N 1
ATOM 1522 C CA . LYS B 1 40 ? -11.625 23.625 5.027 1 98.06 40 LYS B CA 1
ATOM 1523 C C . LYS B 1 40 ? -11.5 22.422 5.969 1 98.06 40 LYS B C 1
ATOM 1525 O O . LYS B 1 40 ? -11.492 21.281 5.523 1 98.06 40 LYS B O 1
ATOM 1530 N N . VAL B 1 41 ? -11.406 22.75 7.223 1 98.69 41 VAL B N 1
ATOM 1531 C CA . VAL B 1 41 ? -11.539 21.75 8.273 1 98.69 41 VAL B CA 1
ATOM 1532 C C . VAL B 1 41 ? -12.328 22.328 9.445 1 98.69 41 VAL B C 1
ATOM 1534 O O . VAL B 1 41 ? -12.172 23.5 9.789 1 98.69 41 VAL B O 1
ATOM 1537 N N . GLU B 1 42 ? -13.164 21.531 10.008 1 98.31 42 GLU B N 1
ATOM 1538 C CA . GLU B 1 42 ? -13.906 21.938 11.188 1 98.31 42 GLU B CA 1
ATOM 1539 C C . GLU B 1 42 ? -14.148 20.766 12.133 1 98.31 42 GLU B C 1
ATOM 1541 O O . GLU B 1 42 ? -14.32 19.641 11.688 1 98.31 42 GLU B O 1
ATOM 1546 N N . VAL B 1 43 ? -14.211 21.078 13.359 1 98.5 43 VAL B N 1
ATOM 1547 C CA . VAL B 1 43 ? -14.594 20.094 14.359 1 98.5 43 VAL B CA 1
ATOM 1548 C C . VAL B 1 43 ? -16.109 20.016 14.461 1 98.5 43 VAL B C 1
ATOM 1550 O O . VAL B 1 43 ? -16.766 21.031 14.695 1 98.5 43 VAL B O 1
ATOM 1553 N N . GLN B 1 44 ? -16.609 18.844 14.281 1 98.44 44 GLN B N 1
ATOM 1554 C CA . GLN B 1 44 ? -18.062 18.688 14.367 1 98.44 44 GLN B CA 1
ATOM 1555 C C . GLN B 1 44 ? -18.469 18.125 15.727 1 98.44 44 GLN B C 1
ATOM 1557 O O . GLN B 1 44 ? -19.562 18.406 16.219 1 98.44 44 GLN B O 1
ATOM 1562 N N . GLN B 1 45 ? -17.703 17.312 16.281 1 98.25 45 GLN B N 1
ATOM 1563 C CA . GLN B 1 45 ? -17.875 16.766 17.625 1 98.25 45 GLN B CA 1
ATOM 1564 C C . GLN B 1 45 ? -16.547 16.672 18.359 1 98.25 45 GLN B C 1
ATOM 1566 O O . GLN B 1 45 ? -15.547 16.219 17.781 1 98.25 45 GLN B O 1
ATOM 1571 N N . GLY B 1 46 ? -16.469 17.125 19.625 1 97.81 46 GLY B N 1
ATOM 1572 C CA . GLY B 1 46 ? -15.227 17.125 20.375 1 97.81 46 GLY B CA 1
ATOM 1573 C C . GLY B 1 46 ? -14.43 18.406 20.188 1 97.81 46 GLY B C 1
ATOM 1574 O O . GLY B 1 46 ? -15 19.5 20.125 1 97.81 46 GLY B O 1
ATOM 1575 N N . ASP B 1 47 ? -13.016 18.203 20.266 1 97.25 47 ASP B N 1
ATOM 1576 C CA . ASP B 1 47 ? -12.102 19.328 20.125 1 97.25 47 ASP B CA 1
ATOM 1577 C C . ASP B 1 47 ? -10.945 18.984 19.188 1 97.25 47 ASP B C 1
ATOM 1579 O O . ASP B 1 47 ? -10.836 17.859 18.719 1 97.25 47 ASP B O 1
ATOM 1583 N N . TRP B 1 48 ? -10.141 19.922 18.922 1 97.06 48 TRP B N 1
ATOM 1584 C CA . TRP B 1 48 ? -9.078 19.781 17.922 1 97.06 48 TRP B CA 1
ATOM 1585 C C . TRP B 1 48 ? -8.109 18.672 18.344 1 97.06 48 TRP B C 1
ATOM 1587 O O . TRP B 1 48 ? -7.734 17.828 17.516 1 97.06 48 TRP B O 1
ATOM 1597 N N . GLU B 1 49 ? -7.797 18.609 19.547 1 97.06 49 GLU B N 1
ATOM 1598 C CA . GLU B 1 49 ? -6.668 17.766 19.953 1 97.06 49 GLU B CA 1
ATOM 1599 C C . GLU B 1 49 ? -7.125 16.625 20.844 1 97.06 49 GLU B C 1
ATOM 1601 O O . GLU B 1 49 ? -6.305 15.984 21.516 1 97.06 49 GLU B O 1
ATOM 1606 N N . THR B 1 50 ? -8.43 16.406 20.875 1 95.69 50 THR B N 1
ATOM 1607 C CA . THR B 1 50 ? -8.984 15.32 21.688 1 95.69 50 THR B CA 1
ATOM 1608 C C . THR B 1 50 ? -9.203 14.07 20.844 1 95.69 50 THR B C 1
ATOM 1610 O O . THR B 1 50 ? -9.828 14.141 19.781 1 95.69 50 THR B O 1
ATOM 1613 N N . THR B 1 51 ? -8.672 12.922 21.344 1 97.31 51 THR B N 1
ATOM 1614 C CA . THR B 1 51 ? -8.883 11.633 20.672 1 97.31 51 THR B CA 1
ATOM 1615 C C . THR B 1 51 ? -10.359 11.281 20.656 1 97.31 51 THR B C 1
ATOM 1617 O O . THR B 1 51 ? -11.07 11.477 21.641 1 97.31 51 THR B O 1
ATOM 1620 N N . GLY B 1 52 ? -10.797 10.82 19.484 1 97.88 52 GLY B N 1
ATOM 1621 C CA . GLY B 1 52 ? -12.188 10.438 19.312 1 97.88 52 GLY B CA 1
ATOM 1622 C C . GLY B 1 52 ? -13.047 11.547 18.719 1 97.88 52 GLY B C 1
ATOM 1623 O O . GLY B 1 52 ? -14.219 11.328 18.406 1 97.88 52 GLY B O 1
ATOM 1624 N N . SER B 1 53 ? -12.484 12.773 18.531 1 98.31 53 SER B N 1
ATOM 1625 C CA . SER B 1 53 ? -13.227 13.891 17.938 1 98.31 53 SER B CA 1
ATOM 1626 C C . SER B 1 53 ? -13.594 13.609 16.484 1 98.31 53 SER B C 1
ATOM 1628 O O . SER B 1 53 ? -12.938 12.812 15.82 1 98.31 53 SER B O 1
ATOM 1630 N N . ILE B 1 54 ? -14.688 14.234 16.047 1 98.75 54 ILE B N 1
ATOM 1631 C CA . ILE B 1 54 ? -15.141 14.141 14.664 1 98.75 54 ILE B CA 1
ATOM 1632 C C . ILE B 1 54 ? -14.797 15.422 13.922 1 98.75 54 ILE B C 1
ATOM 1634 O O . ILE B 1 54 ? -15.188 16.516 14.344 1 98.75 54 ILE B O 1
ATOM 1638 N N . LYS B 1 55 ? -14.016 15.273 12.883 1 98.56 55 LYS B N 1
ATOM 1639 C CA . LYS B 1 55 ? -13.633 16.406 12.055 1 98.56 55 LYS B CA 1
ATOM 1640 C C . LYS B 1 55 ? -14.164 16.266 10.633 1 98.56 55 LYS B C 1
ATOM 1642 O O . LYS B 1 55 ? -14.289 15.141 10.125 1 98.56 55 LYS B O 1
ATOM 1647 N N . TYR B 1 56 ? -14.508 17.406 10.086 1 98.75 56 TYR B N 1
ATOM 1648 C CA . TYR B 1 56 ? -14.992 17.5 8.711 1 98.75 56 TYR B CA 1
ATOM 1649 C C . TYR B 1 56 ? -13.984 18.203 7.82 1 98.75 56 TYR B C 1
ATOM 1651 O O . TYR B 1 56 ? -13.555 19.328 8.125 1 98.75 56 TYR B O 1
ATOM 1659 N N . TRP B 1 57 ? -13.625 17.578 6.715 1 98.75 57 TRP B N 1
ATOM 1660 C CA . TRP B 1 57 ? -12.617 18.094 5.793 1 98.75 57 TRP B CA 1
ATOM 1661 C C . TRP B 1 57 ? -13.219 18.328 4.414 1 98.75 57 TRP B C 1
ATOM 1663 O O . TRP B 1 57 ? -14 17.516 3.916 1 98.75 57 TRP B O 1
ATOM 1673 N N . CYS B 1 58 ? -12.82 19.422 3.789 1 98.75 58 CYS B N 1
ATOM 1674 C CA . CYS B 1 58 ? -13.102 19.734 2.393 1 98.75 58 CYS B CA 1
ATOM 1675 C C . CYS B 1 58 ? -11.812 19.906 1.599 1 98.75 58 CYS B C 1
ATOM 1677 O O . CYS B 1 58 ? -10.938 20.688 1.989 1 98.75 58 CYS B O 1
ATOM 1679 N N . TYR B 1 59 ? -11.703 19.203 0.521 1 98.75 59 TYR B N 1
ATOM 1680 C CA . TYR B 1 59 ? -10.445 19.203 -0.215 1 98.75 59 TYR B CA 1
ATOM 1681 C C . TYR B 1 59 ? -10.68 18.938 -1.697 1 98.75 59 TYR B C 1
ATOM 1683 O O . TYR B 1 59 ? -11.773 18.531 -2.098 1 98.75 59 TYR B O 1
ATOM 1691 N N . THR B 1 60 ? -9.672 19.234 -2.504 1 98.25 60 THR B N 1
ATOM 1692 C CA . THR B 1 60 ? -9.688 18.906 -3.928 1 98.25 60 THR B CA 1
ATOM 1693 C C . THR B 1 60 ? -8.758 17.734 -4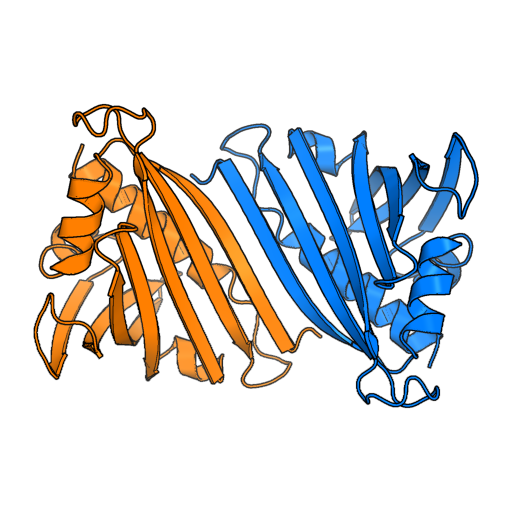.223 1 98.25 60 THR B C 1
ATOM 1695 O O . THR B 1 60 ? -7.59 17.75 -3.82 1 98.25 60 THR B O 1
ATOM 1698 N N . LEU B 1 61 ? -9.312 16.781 -4.844 1 96.94 61 LEU B N 1
ATOM 1699 C CA . LEU B 1 61 ? -8.562 15.609 -5.297 1 96.94 61 LEU B CA 1
ATOM 1700 C C . LEU B 1 61 ? -8.836 15.328 -6.77 1 96.94 61 LEU B C 1
ATOM 1702 O O . LEU B 1 61 ? -9.992 15.125 -7.164 1 96.94 61 LEU B O 1
ATOM 1706 N N . ASP B 1 62 ? -7.762 15.336 -7.539 1 93.12 62 ASP B N 1
ATOM 1707 C CA . ASP B 1 62 ? -7.871 15.117 -8.977 1 93.12 62 ASP B CA 1
ATOM 1708 C C . ASP B 1 62 ? -8.883 16.078 -9.602 1 93.12 62 ASP B C 1
ATOM 1710 O O . ASP B 1 62 ? -9.75 15.672 -10.367 1 93.12 62 ASP B O 1
ATOM 1714 N N . GLY B 1 63 ? -8.859 17.266 -9.133 1 94.06 63 GLY B N 1
ATOM 1715 C CA . GLY B 1 63 ? -9.664 18.328 -9.703 1 94.06 63 GLY B CA 1
ATOM 1716 C C . GLY B 1 63 ? -11.102 18.328 -9.203 1 94.06 63 GLY B C 1
ATOM 1717 O O . GLY B 1 63 ? -11.898 19.188 -9.609 1 94.06 63 GLY B O 1
ATOM 1718 N N . LYS B 1 64 ? -11.461 17.484 -8.383 1 96.75 64 LYS B N 1
ATOM 1719 C CA . LYS B 1 64 ? -12.82 17.375 -7.859 1 96.75 64 LYS B CA 1
ATOM 1720 C C . LYS B 1 64 ? -12.859 17.734 -6.375 1 96.75 64 LYS B C 1
ATOM 1722 O O . LYS B 1 64 ? -12.008 17.281 -5.602 1 96.75 64 LYS B O 1
ATOM 1727 N N . LEU B 1 65 ? -13.891 18.484 -6.031 1 98.06 65 LEU B N 1
ATOM 1728 C CA . LEU B 1 65 ? -14.133 18.781 -4.625 1 98.06 65 LEU B CA 1
ATOM 1729 C C . LEU B 1 65 ? -14.672 17.547 -3.898 1 98.06 65 LEU B C 1
ATOM 1731 O O . LEU B 1 65 ? -15.633 16.922 -4.355 1 98.06 65 LEU B O 1
ATOM 1735 N N . GLU B 1 66 ? -14.031 17.141 -2.803 1 98.69 66 GLU B N 1
ATOM 1736 C CA . GLU B 1 66 ? -14.469 16.031 -1.967 1 98.69 66 GLU B CA 1
ATOM 1737 C C . GLU B 1 66 ? -14.562 16.438 -0.5 1 98.69 66 GLU B C 1
ATOM 1739 O O . GLU B 1 66 ? -13.984 17.453 -0.097 1 98.69 66 GLU B O 1
ATOM 1744 N N . VAL B 1 67 ? -15.328 15.625 0.238 1 98.81 67 VAL B N 1
ATOM 1745 C CA . VAL B 1 67 ? -15.445 15.844 1.676 1 98.81 67 VAL B CA 1
ATOM 1746 C C . VAL B 1 67 ? -15.227 14.531 2.422 1 98.81 67 VAL B C 1
ATOM 1748 O O . VAL B 1 67 ? -15.445 13.453 1.866 1 98.81 67 VAL B O 1
ATOM 1751 N N . LEU B 1 68 ? -14.758 14.656 3.635 1 98.81 68 LEU B N 1
ATOM 1752 C CA . LEU B 1 68 ? -14.586 13.516 4.531 1 98.81 68 LEU B CA 1
ATOM 1753 C C . LEU B 1 68 ? -14.914 13.906 5.969 1 98.81 68 LEU B C 1
ATOM 1755 O O . LEU B 1 68 ? -14.422 14.922 6.469 1 98.81 68 LEU B O 1
ATOM 1759 N N . LYS B 1 69 ? -15.859 13.211 6.516 1 98.81 69 LYS B N 1
ATOM 1760 C CA . LYS B 1 69 ? -16.062 13.203 7.961 1 98.81 69 LYS B CA 1
ATOM 1761 C C . LYS B 1 69 ? -15.297 12.062 8.625 1 98.81 69 LYS B C 1
ATOM 1763 O O . LYS B 1 69 ? -15.469 10.898 8.25 1 98.81 69 LYS B O 1
ATOM 1768 N N . GLU B 1 70 ? -14.422 12.414 9.516 1 98.75 70 GLU B N 1
ATOM 1769 C CA . GLU B 1 70 ? -13.547 11.391 10.086 1 98.75 70 GLU B CA 1
ATOM 1770 C C . GLU B 1 70 ? -13.578 11.43 11.609 1 98.75 70 GLU B C 1
ATOM 1772 O O . GLU B 1 70 ? -13.867 12.469 12.211 1 98.75 70 GLU B O 1
ATOM 1777 N N . LYS B 1 71 ? -13.383 10.336 12.281 1 98.81 71 LYS B N 1
ATOM 1778 C CA . LYS B 1 71 ? -13.016 10.258 13.688 1 98.81 71 LYS B CA 1
ATOM 1779 C C . LYS B 1 71 ? -11.5 10.195 13.859 1 98.81 71 LYS B C 1
ATOM 1781 O O . LYS B 1 71 ? -10.828 9.422 13.172 1 98.81 71 LYS B O 1
ATOM 1786 N N . THR B 1 72 ? -10.93 11.039 14.734 1 98.62 72 THR B N 1
ATOM 1787 C CA . THR B 1 72 ? -9.477 11.164 14.82 1 98.62 72 THR B CA 1
ATOM 1788 C C . THR B 1 72 ? -8.969 10.664 16.172 1 98.62 72 THR B C 1
ATOM 1790 O O . THR B 1 72 ? -9.578 10.938 17.203 1 98.62 72 THR B O 1
ATOM 1793 N N . PHE B 1 73 ? -7.777 9.992 16.172 1 98.69 73 PHE B N 1
ATOM 1794 C CA . PHE B 1 73 ? -7.121 9.461 17.359 1 98.69 73 PHE B CA 1
ATOM 1795 C C . PHE B 1 73 ? -5.652 9.859 17.391 1 98.69 73 PHE B C 1
ATOM 1797 O O . PHE B 1 73 ? -5.008 9.977 16.344 1 98.69 73 PHE B O 1
ATOM 1804 N N . PHE B 1 74 ? -5.164 10.008 18.625 1 98.44 74 PHE B N 1
ATOM 1805 C CA . PHE B 1 74 ? -3.785 10.445 18.781 1 98.44 74 PHE B CA 1
ATOM 1806 C C . PHE B 1 74 ? -3.018 9.508 19.703 1 98.44 74 PHE B C 1
ATOM 1808 O O . PHE B 1 74 ? -3.553 9.055 20.719 1 98.44 74 PHE B O 1
ATOM 1815 N N . 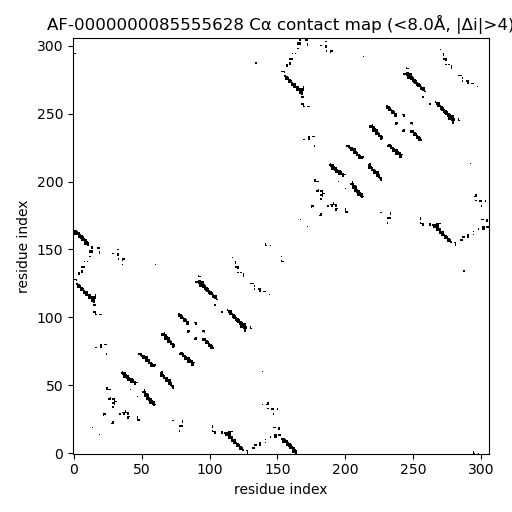ASP B 1 75 ? -1.82 9.148 19.391 1 98.38 75 ASP B N 1
ATOM 1816 C CA . ASP B 1 75 ? -0.816 8.508 20.234 1 98.38 75 ASP B CA 1
ATOM 1817 C C . ASP B 1 75 ? 0.405 9.414 20.406 1 98.38 75 ASP B C 1
ATOM 1819 O O . ASP B 1 75 ? 1.304 9.414 19.562 1 98.38 75 ASP B O 1
ATOM 1823 N N . ASP B 1 76 ? 0.464 10.172 21.453 1 96.69 76 ASP B N 1
ATOM 1824 C CA . ASP B 1 76 ? 1.478 11.195 21.672 1 96.69 76 ASP B CA 1
ATOM 1825 C C . ASP B 1 76 ? 2.869 10.578 21.797 1 96.69 76 ASP B C 1
ATOM 1827 O O . ASP B 1 76 ? 3.861 11.188 21.391 1 96.69 76 ASP B O 1
ATOM 1831 N N . GLU B 1 77 ? 2.898 9.453 22.422 1 96.12 77 GLU B N 1
ATOM 1832 C CA . GLU B 1 77 ? 4.191 8.797 22.594 1 96.12 77 GLU B CA 1
ATOM 1833 C C . GLU B 1 77 ? 4.793 8.406 21.25 1 96.12 77 GLU B C 1
ATOM 1835 O O . GLU B 1 77 ? 5.992 8.594 21.016 1 96.12 77 GLU B O 1
ATOM 1840 N N . LYS B 1 78 ? 4.043 7.949 20.312 1 96.38 78 LYS B N 1
ATOM 1841 C CA . LYS B 1 78 ? 4.512 7.492 19.016 1 96.38 78 LYS B CA 1
ATOM 1842 C C . LYS B 1 78 ? 4.414 8.602 17.969 1 96.38 78 LYS B C 1
ATOM 1844 O O . LYS B 1 78 ? 4.863 8.438 16.828 1 96.38 78 LYS B O 1
ATOM 1849 N N . LYS B 1 79 ? 3.812 9.664 18.344 1 97.12 79 LYS B N 1
ATOM 1850 C CA . LYS B 1 79 ? 3.48 10.734 17.406 1 97.12 79 LYS B CA 1
ATOM 1851 C C . LYS B 1 79 ? 2.732 10.195 16.188 1 97.12 79 LYS B C 1
ATOM 1853 O O . LYS B 1 79 ? 3.146 10.414 15.047 1 97.12 79 LYS B O 1
ATOM 1858 N N . LEU B 1 80 ? 1.701 9.508 16.5 1 98.69 80 LEU B N 1
ATOM 1859 C CA . LEU B 1 80 ? 0.847 8.836 15.523 1 98.69 80 LEU B CA 1
ATOM 1860 C C . LEU B 1 80 ? -0.556 9.43 15.523 1 98.69 80 LEU B C 1
ATOM 1862 O O . LEU B 1 80 ? -1.179 9.562 16.578 1 98.69 80 LEU B O 1
ATOM 1866 N N . VAL B 1 81 ? -0.97 9.859 14.367 1 98.62 81 VAL B N 1
ATOM 1867 C CA . VAL B 1 81 ? -2.348 10.281 14.133 1 98.62 81 VAL B CA 1
ATOM 1868 C C . VAL B 1 81 ? -3.088 9.203 13.344 1 98.62 81 VAL B C 1
ATOM 1870 O O . VAL B 1 81 ? -2.615 8.758 12.297 1 98.62 81 VAL B O 1
ATOM 1873 N N . THR B 1 82 ? -4.211 8.742 13.836 1 98.88 82 THR B N 1
ATOM 1874 C CA . THR B 1 82 ? -5.082 7.816 13.117 1 98.88 82 THR B CA 1
ATOM 1875 C C . THR B 1 82 ? -6.438 8.461 12.836 1 98.88 82 THR B C 1
ATOM 1877 O O . THR B 1 82 ? -7.055 9.039 13.734 1 98.88 82 THR B O 1
ATOM 1880 N N . VAL B 1 83 ? -6.828 8.422 11.625 1 98.81 83 VAL B N 1
ATOM 1881 C CA . VAL B 1 83 ? -8.133 8.945 11.227 1 98.81 83 VAL B CA 1
ATOM 1882 C C . VAL B 1 83 ? -8.984 7.816 10.641 1 98.81 83 VAL B C 1
ATOM 1884 O O . VAL B 1 83 ? -8.484 7.004 9.852 1 98.81 83 VAL B O 1
ATOM 1887 N N . ILE B 1 84 ? -10.211 7.723 11.078 1 98.88 84 ILE B N 1
ATOM 1888 C CA . ILE B 1 84 ? -11.148 6.715 10.602 1 98.88 84 ILE B CA 1
ATOM 1889 C C . ILE B 1 84 ? -12.328 7.398 9.898 1 98.88 84 ILE B C 1
ATOM 1891 O O . ILE B 1 84 ? -13.047 8.188 10.508 1 98.88 84 ILE B O 1
ATOM 1895 N N . GLY B 1 85 ? -12.516 7.082 8.586 1 98.88 85 GLY B N 1
ATOM 1896 C CA . GLY B 1 85 ? -13.625 7.66 7.84 1 98.88 85 GLY B CA 1
ATOM 1897 C C . GLY B 1 85 ? -14.984 7.27 8.383 1 98.88 85 GLY B C 1
ATOM 1898 O O . GLY B 1 85 ? -15.227 6.098 8.688 1 98.88 85 GLY B O 1
ATOM 1899 N N . ALA B 1 86 ? -15.805 8.234 8.461 1 98.5 86 ALA B N 1
ATOM 1900 C CA . ALA B 1 86 ? -17.156 7.984 8.945 1 98.5 86 ALA B CA 1
ATOM 1901 C C . ALA B 1 86 ? -18.188 8.266 7.855 1 98.5 86 ALA B C 1
ATOM 1903 O O . ALA B 1 86 ? -19.234 7.625 7.805 1 98.5 86 ALA B O 1
ATOM 1904 N N . ASP B 1 87 ? -17.969 9.25 7.051 1 98.5 87 ASP B N 1
ATOM 1905 C CA . ASP B 1 87 ? -18.859 9.664 5.965 1 98.5 87 ASP B CA 1
ATOM 1906 C C . ASP B 1 87 ? -18.109 10.484 4.922 1 98.5 87 ASP B C 1
ATOM 1908 O O . ASP B 1 87 ? -16.953 10.875 5.145 1 98.5 87 ASP B O 1
ATOM 1912 N N . GLY B 1 88 ? -18.781 10.68 3.717 1 98.75 88 GLY B N 1
ATOM 1913 C CA . GLY B 1 88 ? -18.172 11.484 2.668 1 98.75 88 GLY B CA 1
ATOM 1914 C C . GLY B 1 88 ? -17.75 10.664 1.462 1 98.75 88 GLY B C 1
ATOM 1915 O O . GLY B 1 88 ? -18.203 9.531 1.284 1 98.75 88 GLY B O 1
ATOM 1916 N N . ASP B 1 89 ? -16.875 11.242 0.668 1 98.75 89 ASP B N 1
ATOM 1917 C CA . ASP B 1 89 ? -16.609 10.719 -0.669 1 98.75 89 ASP B CA 1
ATOM 1918 C C . ASP B 1 89 ? -15.844 9.398 -0.603 1 98.75 89 ASP B C 1
ATOM 1920 O O . ASP B 1 89 ? -16.172 8.445 -1.304 1 98.75 89 ASP B O 1
ATOM 1924 N N . PRO B 1 90 ? -14.836 9.273 0.293 1 98.69 90 PRO B N 1
ATOM 1925 C CA . PRO B 1 90 ? -14.164 7.977 0.356 1 98.69 90 PRO B CA 1
ATOM 1926 C C . PRO B 1 90 ? -15.109 6.844 0.753 1 98.69 90 PRO B C 1
ATOM 1928 O O . PRO B 1 90 ? -14.945 5.711 0.287 1 98.69 90 PRO B O 1
ATOM 1931 N N . MET B 1 91 ? -16.141 7.152 1.551 1 98.62 91 MET B N 1
ATOM 1932 C CA . MET B 1 91 ? -17.031 6.117 2.08 1 98.62 91 MET B CA 1
ATOM 1933 C C . MET B 1 91 ? -18 5.637 1.01 1 98.62 91 MET B C 1
ATOM 1935 O O . MET B 1 91 ? -18.703 4.641 1.204 1 98.62 91 MET B O 1
ATOM 1939 N N . LYS B 1 92 ? -18.047 6.289 -0.094 1 98.25 92 LYS B N 1
ATOM 1940 C CA . LYS B 1 92 ? -18.828 5.812 -1.239 1 98.25 92 LYS B CA 1
ATOM 1941 C C . LYS B 1 92 ? -18.094 4.684 -1.96 1 98.25 92 LYS B C 1
ATOM 1943 O O . LYS B 1 92 ? -18.688 3.961 -2.762 1 98.25 92 LYS B O 1
ATOM 1948 N N . LEU B 1 93 ? -16.844 4.57 -1.676 1 98.19 93 LEU B N 1
ATOM 1949 C CA . LEU B 1 93 ? -16 3.586 -2.359 1 98.19 93 LEU B CA 1
ATOM 1950 C C . LEU B 1 93 ? -15.594 2.467 -1.407 1 98.19 93 LEU B C 1
ATOM 1952 O O . LEU B 1 93 ? -15.391 1.327 -1.834 1 98.19 93 LEU B O 1
ATOM 1956 N N . TYR B 1 94 ? -15.516 2.793 -0.091 1 98.62 94 TYR B N 1
ATOM 1957 C CA . TYR B 1 94 ? -14.922 1.868 0.866 1 98.62 94 TYR B CA 1
ATOM 1958 C C . TYR B 1 94 ? -15.781 1.747 2.117 1 98.62 94 TYR B C 1
ATOM 1960 O O . TYR B 1 94 ? -16.266 2.75 2.641 1 98.62 94 TYR B O 1
ATOM 1968 N N . LYS B 1 95 ? -15.977 0.587 2.607 1 98.06 95 LYS B N 1
ATOM 1969 C CA . LYS B 1 95 ? -16.688 0.426 3.871 1 98.06 95 LYS B CA 1
ATOM 1970 C C . LYS B 1 95 ? -15.773 0.672 5.062 1 98.06 95 LYS B C 1
ATOM 1972 O O . LYS B 1 95 ? -16.234 0.977 6.16 1 98.06 95 LYS B O 1
ATOM 1977 N N . VAL B 1 96 ? -14.453 0.417 4.832 1 98.75 96 VAL B N 1
ATOM 1978 C CA . VAL B 1 96 ? -13.414 0.785 5.789 1 98.75 96 VAL B CA 1
ATOM 1979 C C . VAL B 1 96 ? -12.414 1.732 5.125 1 98.75 96 VAL B C 1
ATOM 1981 O O . VAL B 1 96 ? -11.938 1.466 4.023 1 98.75 96 VAL B O 1
ATOM 1984 N N . TYR B 1 97 ? -12.156 2.779 5.715 1 98.88 97 TYR B N 1
ATOM 1985 C CA . TYR B 1 97 ? -11.148 3.734 5.273 1 98.88 97 TYR B CA 1
ATOM 1986 C C . TYR B 1 97 ? -10.406 4.336 6.465 1 98.88 97 TYR B C 1
ATOM 1988 O O . TYR B 1 97 ? -10.992 5.082 7.254 1 98.88 97 TYR B O 1
ATOM 1996 N N . ILE B 1 98 ? -9.117 4.039 6.59 1 98.94 98 ILE B N 1
ATOM 1997 C CA . ILE B 1 98 ? -8.297 4.488 7.711 1 98.94 98 ILE B CA 1
ATOM 1998 C C . ILE B 1 98 ? -7.023 5.152 7.188 1 98.94 98 ILE B C 1
ATOM 2000 O O . ILE B 1 98 ? -6.344 4.605 6.316 1 98.94 98 ILE B O 1
ATOM 2004 N N . GLY B 1 99 ? -6.762 6.297 7.621 1 98.88 99 GLY B N 1
ATOM 2005 C CA . GLY B 1 99 ? -5.484 6.953 7.398 1 98.88 99 GLY B CA 1
ATOM 2006 C C . GLY B 1 99 ? -4.633 7.043 8.648 1 98.88 99 GLY B C 1
ATOM 2007 O O . GLY B 1 99 ? -5.152 7.281 9.742 1 98.88 99 GLY B O 1
ATOM 2008 N N . LYS B 1 100 ? -3.361 6.867 8.477 1 98.88 100 LYS B N 1
ATOM 2009 C CA . LYS B 1 100 ? -2.42 7.02 9.586 1 98.88 100 LYS B CA 1
ATOM 2010 C C . LYS B 1 100 ? -1.229 7.883 9.18 1 98.88 100 LYS B C 1
ATOM 2012 O O . LYS B 1 100 ? -0.73 7.77 8.055 1 98.88 100 LYS B O 1
ATOM 2017 N N . PHE B 1 101 ? -0.793 8.648 10.125 1 98.69 101 PHE B N 1
ATOM 2018 C CA . PHE B 1 101 ? 0.41 9.461 9.984 1 98.69 101 PHE B CA 1
ATOM 2019 C C . PHE B 1 101 ? 1.328 9.281 11.188 1 98.69 101 PHE B C 1
ATOM 2021 O O . PHE B 1 101 ? 0.976 9.656 12.312 1 98.69 101 PHE B O 1
ATOM 2028 N N . GLU B 1 102 ? 2.465 8.727 10.992 1 98.62 102 GLU B N 1
ATOM 2029 C CA . GLU B 1 102 ? 3.441 8.516 12.055 1 98.62 102 GLU B CA 1
ATOM 2030 C C . GLU B 1 102 ? 4.707 9.328 11.805 1 98.62 102 GLU B C 1
ATOM 2032 O O . GLU B 1 102 ? 5.363 9.172 10.773 1 98.62 102 GLU B O 1
ATOM 2037 N N . MET B 1 103 ? 5.047 10.18 12.719 1 96.88 103 MET B N 1
ATOM 2038 C CA . MET B 1 103 ? 6.25 11 12.602 1 96.88 103 MET B CA 1
ATOM 2039 C C . MET B 1 103 ? 7.375 10.438 13.469 1 96.88 103 MET B C 1
ATOM 2041 O O . MET B 1 103 ? 7.172 10.164 14.656 1 96.88 103 MET B O 1
ATOM 2045 N N . LYS B 1 104 ? 8.5 10.281 12.844 1 95.62 104 LYS B N 1
ATOM 2046 C CA . LYS B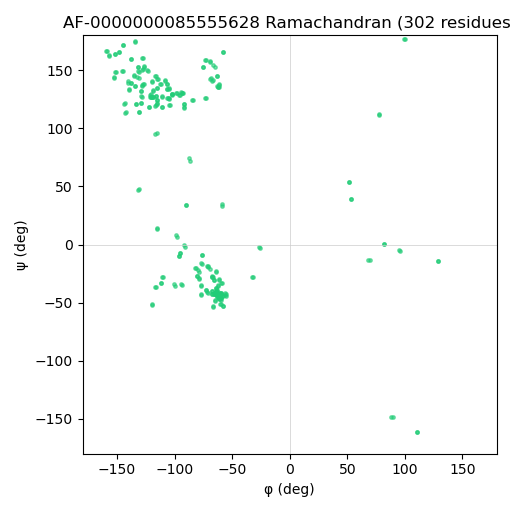 1 104 ? 9.688 9.812 13.555 1 95.62 104 LYS B CA 1
ATOM 2047 C C . LYS B 1 104 ? 10.883 10.727 13.289 1 95.62 104 LYS B C 1
ATOM 2049 O O . LYS B 1 104 ? 11.172 11.055 12.141 1 95.62 104 LYS B O 1
ATOM 2054 N N . PRO B 1 105 ? 11.547 11.094 14.328 1 93.19 105 PRO B N 1
ATOM 2055 C CA . PRO B 1 105 ? 12.742 11.906 14.109 1 93.19 105 PRO B CA 1
ATOM 2056 C C . PRO B 1 105 ? 13.828 11.172 13.328 1 93.19 105 PRO B C 1
ATOM 2058 O O . PRO B 1 105 ? 13.922 9.938 13.406 1 93.19 105 PRO B O 1
ATOM 2061 N N . LYS B 1 106 ? 14.60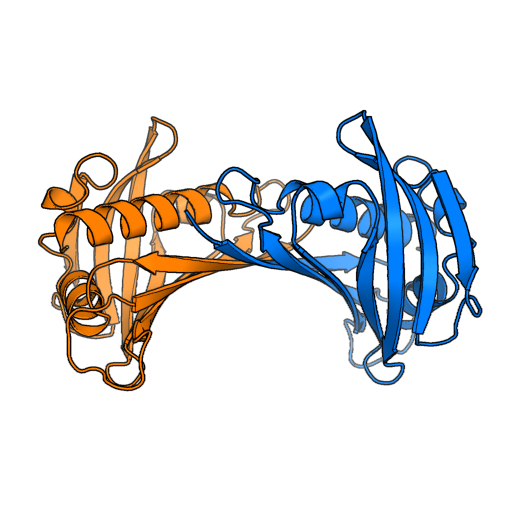2 11.844 12.469 1 86.06 106 LYS B N 1
ATOM 2062 C CA . LYS B 1 106 ? 15.695 11.242 11.711 1 86.06 106 LYS B CA 1
ATOM 2063 C C . LYS B 1 106 ? 16.828 10.797 12.641 1 86.06 106 LYS B C 1
ATOM 2065 O O . LYS B 1 106 ? 17.438 9.75 12.43 1 86.06 106 LYS B O 1
ATOM 2070 N N . ASP B 1 107 ? 17.188 11.719 13.367 1 73.06 107 ASP B N 1
ATOM 2071 C CA . ASP B 1 107 ? 18.266 11.453 14.312 1 73.06 107 ASP B CA 1
ATOM 2072 C C . ASP B 1 107 ? 17.734 11.32 15.734 1 73.06 107 ASP B C 1
ATOM 2074 O O . ASP B 1 107 ? 16.641 11.781 16.047 1 73.06 107 ASP B O 1
ATOM 2078 N N . ASP B 1 108 ? 18.234 10.203 16.469 1 58.59 108 ASP B N 1
ATOM 2079 C CA . ASP B 1 108 ? 17.906 10.047 17.875 1 58.59 108 ASP B CA 1
ATOM 2080 C C . ASP B 1 108 ? 17.734 11.398 18.562 1 58.59 108 ASP B C 1
ATOM 2082 O O . ASP B 1 108 ? 17.25 11.469 19.688 1 58.59 108 ASP B O 1
ATOM 2086 N N . ASP B 1 109 ? 18.375 12.281 18.062 1 50.97 109 ASP B N 1
ATOM 2087 C CA . ASP B 1 109 ? 18.281 13.508 18.859 1 50.97 109 ASP B CA 1
ATOM 2088 C C . ASP B 1 109 ? 17.062 14.336 18.438 1 50.97 109 ASP B C 1
ATOM 2090 O O . ASP B 1 109 ? 16.969 14.773 17.297 1 50.97 109 ASP B O 1
ATOM 2094 N N . ASP B 1 110 ? 16 13.828 18.859 1 51.03 110 ASP B N 1
ATOM 2095 C CA . ASP B 1 110 ? 14.75 14.586 18.766 1 51.03 110 ASP B CA 1
ATOM 2096 C C . ASP B 1 110 ? 15.016 16.094 18.766 1 51.03 110 ASP B C 1
ATOM 2098 O O . ASP B 1 110 ? 14.117 16.875 19.062 1 51.03 110 ASP B O 1
ATOM 2102 N N . ALA B 1 111 ? 16.484 16.328 18.906 1 50.44 111 ALA B N 1
ATOM 2103 C CA . ALA B 1 111 ? 16.797 17.734 19.172 1 50.44 111 ALA B CA 1
ATOM 2104 C C . ALA B 1 111 ? 16.281 18.625 18.047 1 50.44 111 ALA B C 1
ATOM 2106 O O . ALA B 1 111 ? 16.625 19.812 17.969 1 50.44 111 ALA B O 1
ATOM 2107 N N . GLY B 1 112 ? 15.453 18.547 17.438 1 52.66 112 GLY B N 1
ATOM 2108 C CA . GLY B 1 112 ? 14.82 19.656 16.75 1 52.66 112 GLY B CA 1
ATOM 2109 C C . GLY B 1 112 ? 15.578 20.094 15.516 1 52.66 112 GLY B C 1
ATOM 2110 O O . GLY B 1 112 ? 16.766 19.812 15.375 1 52.66 112 GLY B O 1
ATOM 2111 N N . GLY B 1 113 ? 15.188 19.969 14.352 1 61.47 113 GLY B N 1
ATOM 2112 C CA . GLY B 1 113 ? 15.641 20.797 13.25 1 61.47 113 GLY B CA 1
ATOM 2113 C C . GLY B 1 113 ? 16.125 20 12.055 1 61.47 113 GLY B C 1
ATOM 2114 O O . GLY B 1 113 ? 16.406 20.578 10.992 1 61.47 113 GLY B O 1
ATOM 2115 N N . ASN B 1 114 ? 16.328 18.766 12.273 1 76.38 114 ASN B N 1
ATOM 2116 C CA . ASN B 1 114 ? 16.953 18.109 11.133 1 76.38 114 ASN B CA 1
ATOM 2117 C C . ASN B 1 114 ? 15.914 17.375 10.289 1 76.38 114 ASN B C 1
ATOM 2119 O O . ASN B 1 114 ? 16.266 16.594 9.406 1 76.38 114 ASN B O 1
ATOM 2123 N N . GLY B 1 115 ? 14.672 17.578 10.602 1 91.56 115 GLY B N 1
ATOM 2124 C CA . GLY B 1 115 ? 13.672 16.922 9.766 1 91.56 115 GLY B CA 1
ATOM 2125 C C . GLY B 1 115 ? 13.133 15.641 10.367 1 91.56 115 GLY B C 1
ATOM 2126 O O . GLY B 1 115 ? 13.398 15.336 11.539 1 91.56 115 GLY B O 1
ATOM 2127 N N . CYS B 1 116 ? 12.234 15.039 9.758 1 95.06 116 CYS B N 1
ATOM 2128 C CA . CYS B 1 116 ? 11.664 13.781 10.234 1 95.06 116 CYS B CA 1
ATOM 2129 C C . CYS B 1 116 ? 11.219 12.906 9.07 1 95.06 116 CYS B C 1
ATOM 2131 O O . CYS B 1 116 ? 11.242 13.336 7.922 1 95.06 116 CYS B O 1
ATOM 2133 N N 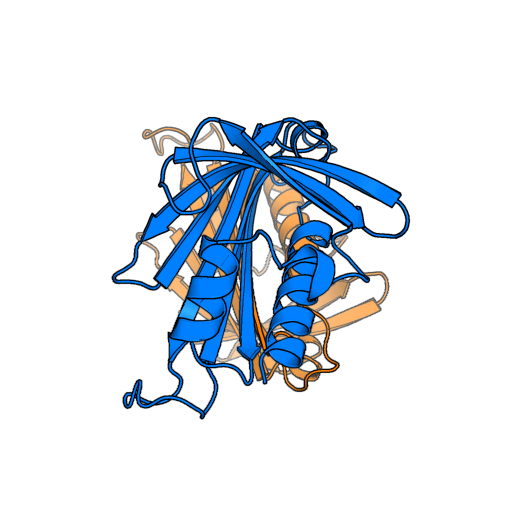. PHE B 1 117 ? 10.977 11.648 9.438 1 95.88 117 PHE B N 1
ATOM 2134 C CA . PHE B 1 117 ? 10.297 10.727 8.531 1 95.88 117 PHE B CA 1
ATOM 2135 C C . PHE B 1 117 ? 8.812 10.633 8.867 1 95.88 117 PHE B C 1
ATOM 2137 O O . PHE B 1 117 ? 8.445 10.5 10.039 1 95.88 117 PHE B O 1
ATOM 2144 N N . VAL B 1 118 ? 8.031 10.781 7.859 1 97.38 118 VAL B N 1
ATOM 2145 C CA . VAL B 1 118 ? 6.598 10.578 8.031 1 97.38 118 VAL B CA 1
ATOM 2146 C C . VAL B 1 118 ? 6.164 9.312 7.289 1 97.38 118 VAL B C 1
ATOM 2148 O O . VAL B 1 118 ? 6.332 9.211 6.07 1 97.38 118 VAL B O 1
ATOM 2151 N N . THR B 1 119 ? 5.66 8.367 8.016 1 98.5 119 THR B N 1
ATOM 2152 C CA . THR B 1 119 ? 5.02 7.195 7.426 1 98.5 119 THR B CA 1
ATOM 2153 C C . THR B 1 119 ? 3.52 7.422 7.266 1 98.5 119 THR B C 1
ATOM 2155 O O . THR B 1 119 ? 2.812 7.664 8.25 1 98.5 119 THR B O 1
ATOM 2158 N N . ILE B 1 120 ? 3.09 7.391 6.016 1 98.88 120 ILE B N 1
ATOM 2159 C CA . ILE B 1 120 ? 1.675 7.52 5.684 1 98.88 120 ILE B CA 1
ATOM 2160 C C . ILE B 1 120 ? 1.095 6.148 5.352 1 98.88 120 ILE B C 1
ATOM 2162 O O . ILE B 1 120 ? 1.674 5.395 4.562 1 98.88 120 ILE B O 1
ATOM 2166 N N . THR B 1 121 ? -0.031 5.809 5.992 1 98.94 121 THR B N 1
ATOM 2167 C CA . THR B 1 121 ? -0.701 4.543 5.715 1 98.94 121 THR B CA 1
ATOM 2168 C C . THR B 1 121 ? -2.17 4.77 5.371 1 98.94 121 THR B C 1
ATOM 2170 O O . THR B 1 121 ? -2.844 5.582 6.008 1 98.94 121 THR B O 1
ATOM 2173 N N . VAL B 1 122 ? -2.678 4.07 4.371 1 98.94 122 VAL B N 1
ATOM 2174 C CA . VAL B 1 122 ? -4.102 3.992 4.062 1 98.94 122 VAL B CA 1
ATOM 2175 C C . VAL B 1 122 ? -4.562 2.535 4.098 1 98.94 122 VAL B C 1
ATOM 2177 O O . VAL B 1 122 ? -4.039 1.695 3.361 1 98.94 122 VAL B O 1
ATOM 2180 N N . GLU B 1 123 ? -5.453 2.275 4.969 1 98.94 123 GLU B N 1
ATOM 2181 C CA . GLU B 1 123 ? -6.125 0.981 5.004 1 98.94 123 GLU B CA 1
ATOM 2182 C C . GLU B 1 123 ? -7.562 1.092 4.496 1 98.94 123 GLU B C 1
ATOM 2184 O O . GLU B 1 123 ? -8.258 2.061 4.805 1 98.94 123 GLU B O 1
ATOM 2189 N N . TYR B 1 124 ? -7.988 0.093 3.691 1 98.81 124 TYR B N 1
ATOM 2190 C CA . TYR B 1 124 ? -9.336 0.201 3.145 1 98.81 124 TYR B CA 1
ATOM 2191 C C . TYR B 1 124 ? -9.93 -1.178 2.887 1 98.81 124 TYR B C 1
ATOM 2193 O O . TYR B 1 124 ? -9.195 -2.158 2.729 1 98.81 124 TYR B O 1
ATOM 2201 N N . GLU B 1 125 ? -11.156 -1.252 3.018 1 98.44 125 GLU B N 1
ATOM 2202 C CA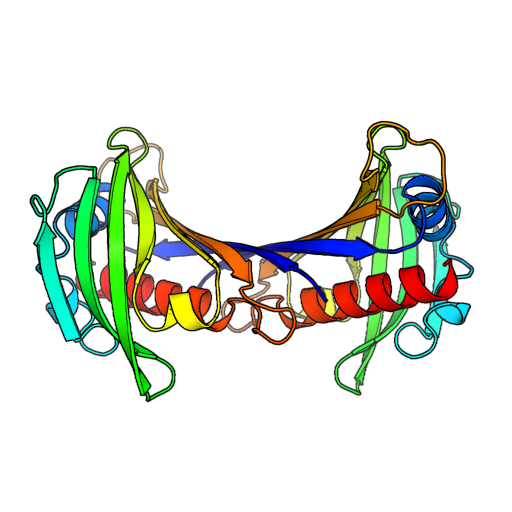 . GLU B 1 125 ? -12 -2.332 2.506 1 98.44 125 GLU B CA 1
ATOM 2203 C C . GLU B 1 125 ? -13.023 -1.807 1.509 1 98.44 125 GLU B C 1
ATOM 2205 O O . GLU B 1 125 ? -13.797 -0.897 1.823 1 98.44 125 GLU B O 1
ATOM 2210 N N . LYS B 1 126 ? -13.047 -2.393 0.389 1 97.94 126 LYS B N 1
ATOM 2211 C CA . LYS B 1 126 ? -13.922 -1.909 -0.68 1 97.94 126 LYS B CA 1
ATOM 2212 C C . LYS B 1 126 ? -15.391 -2.143 -0.343 1 97.94 126 LYS B C 1
ATOM 2214 O O . LYS B 1 126 ? -15.742 -3.16 0.259 1 97.94 126 LYS B O 1
ATOM 2219 N N . LEU B 1 127 ? -16.219 -1.167 -0.728 1 96.94 127 LEU B N 1
ATOM 2220 C CA . LEU B 1 127 ? -17.656 -1.353 -0.61 1 96.94 127 LEU B CA 1
ATOM 2221 C C . LEU B 1 127 ? -18.141 -2.457 -1.545 1 96.94 127 LEU B C 1
ATOM 2223 O O . LEU B 1 127 ? -19.047 -3.223 -1.193 1 96.94 127 LEU B O 1
ATOM 2227 N N . ASN B 1 128 ? -17.625 -2.461 -2.742 1 94.5 128 ASN B N 1
ATOM 2228 C CA . ASN B 1 128 ? -17.859 -3.516 -3.725 1 94.5 128 ASN B CA 1
ATOM 2229 C C . ASN B 1 128 ? -16.609 -3.768 -4.574 1 94.5 128 ASN B C 1
ATOM 2231 O O . ASN B 1 128 ? -15.672 -2.973 -4.555 1 94.5 128 ASN B O 1
ATOM 2235 N N . LEU B 1 129 ? -16.625 -4.801 -5.371 1 90.5 129 LEU B N 1
ATOM 2236 C CA . LEU B 1 129 ? -15.43 -5.254 -6.082 1 90.5 129 LEU B CA 1
ATOM 2237 C C . LEU B 1 129 ? -15.055 -4.281 -7.191 1 90.5 129 LEU B C 1
ATOM 2239 O O . LEU B 1 129 ? -13.914 -4.277 -7.66 1 90.5 129 LEU B O 1
ATOM 2243 N N . ALA B 1 130 ? -15.984 -3.461 -7.574 1 93.5 130 ALA B N 1
ATOM 2244 C CA . ALA B 1 130 ? -15.727 -2.51 -8.648 1 93.5 130 ALA B CA 1
ATOM 2245 C C . ALA B 1 130 ? -15 -1.271 -8.133 1 93.5 130 ALA B C 1
ATOM 2247 O O . ALA B 1 130 ? -14.445 -0.5 -8.914 1 93.5 130 ALA B O 1
ATOM 2248 N N . SER B 1 131 ? -15.078 -1.026 -6.816 1 96.62 131 SER B N 1
ATOM 2249 C CA . SER B 1 131 ? -14.367 0.114 -6.242 1 96.62 131 SER B CA 1
ATOM 2250 C C . SER B 1 131 ? -12.867 -0.006 -6.449 1 96.62 131 SER B C 1
ATOM 2252 O O . SER B 1 131 ? -12.297 -1.094 -6.32 1 96.62 131 SER B O 1
ATOM 2254 N N . PRO B 1 132 ? -12.203 1.085 -6.824 1 96.69 132 PRO B N 1
ATOM 2255 C CA . PRO B 1 132 ? -10.758 1.042 -7.055 1 96.69 132 PRO B CA 1
ATOM 2256 C C . PRO B 1 132 ? -9.961 0.933 -5.758 1 96.69 132 PRO B C 1
ATOM 2258 O O . PRO B 1 132 ? -10.492 1.185 -4.676 1 96.69 132 PRO B O 1
ATOM 2261 N N . PRO B 1 133 ? -8.656 0.435 -5.906 1 97.81 133 PRO B N 1
ATOM 2262 C CA . PRO B 1 133 ? -7.773 0.604 -4.75 1 97.81 133 PRO B CA 1
ATOM 2263 C C . PRO B 1 133 ? -7.617 2.066 -4.336 1 97.81 133 PRO B C 1
ATOM 2265 O O . PRO B 1 133 ? -7.965 2.969 -5.102 1 97.81 133 PRO B O 1
ATOM 2268 N N . ALA B 1 134 ? -7.117 2.277 -3.201 1 98.25 134 ALA B N 1
ATOM 2269 C CA . ALA B 1 134 ? -7.117 3.617 -2.623 1 98.25 134 ALA B CA 1
ATOM 2270 C C . ALA B 1 134 ? -5.852 4.379 -3.004 1 98.25 134 ALA B C 1
ATOM 2272 O O . ALA B 1 134 ? -5.363 5.211 -2.234 1 98.25 134 ALA B O 1
ATOM 2273 N N . TYR B 1 135 ? -5.32 4.152 -4.211 1 98.19 135 TYR B N 1
ATOM 2274 C CA . TYR B 1 135 ? -4.066 4.766 -4.637 1 98.19 135 TYR B CA 1
ATOM 2275 C C . TYR B 1 135 ? -4.176 6.289 -4.629 1 98.19 135 TYR B C 1
ATOM 2277 O O . TYR B 1 135 ? -3.273 6.977 -4.145 1 98.19 135 TYR B O 1
ATOM 2285 N N . LYS B 1 136 ? -5.277 6.785 -5.086 1 98 136 LYS B N 1
ATOM 2286 C CA . LYS B 1 136 ? -5.41 8.234 -5.207 1 98 136 LYS B CA 1
ATOM 2287 C C . LYS B 1 136 ? -5.398 8.906 -3.838 1 98 136 LYS B C 1
ATOM 2289 O O . LYS B 1 136 ? -4.941 10.039 -3.703 1 98 136 LYS B O 1
ATOM 2294 N N . TYR B 1 137 ? -5.879 8.211 -2.859 1 98.62 137 TYR B N 1
ATOM 2295 C CA . TYR B 1 137 ? -5.926 8.812 -1.531 1 98.62 137 TYR B CA 1
ATOM 2296 C C . TYR B 1 137 ? -4.551 8.805 -0.876 1 98.62 137 TYR B C 1
ATOM 2298 O O . TYR B 1 137 ? -4.191 9.734 -0.153 1 98.62 137 TYR B O 1
ATOM 2306 N N . LEU B 1 138 ? -3.76 7.742 -1.136 1 98.62 138 LEU B N 1
ATOM 2307 C CA . LEU B 1 138 ? -2.383 7.781 -0.655 1 98.62 138 LEU B CA 1
ATOM 2308 C C . LEU B 1 138 ? -1.609 8.914 -1.315 1 98.62 138 LEU B C 1
ATOM 2310 O O . LEU B 1 138 ? -0.919 9.68 -0.636 1 98.62 138 LEU B O 1
ATOM 2314 N N . ASP B 1 139 ? -1.77 9.047 -2.6 1 97.31 139 ASP B N 1
ATOM 2315 C CA . ASP B 1 139 ? -1.102 10.117 -3.332 1 97.31 139 ASP B CA 1
ATOM 2316 C C . ASP B 1 139 ? -1.493 11.484 -2.781 1 97.31 139 ASP B C 1
ATOM 2318 O O . ASP B 1 139 ? -0.644 12.367 -2.627 1 97.31 139 ASP B O 1
ATOM 2322 N N . PHE B 1 140 ? -2.705 11.625 -2.543 1 98.06 140 PHE B N 1
ATOM 2323 C CA . PHE B 1 140 ? -3.225 12.875 -2.002 1 98.06 140 PHE B CA 1
ATOM 2324 C C . PHE B 1 140 ? -2.592 13.188 -0.65 1 98.06 140 PHE B C 1
ATOM 2326 O O . PHE B 1 140 ? -2.104 14.297 -0.427 1 98.06 140 PHE B O 1
ATOM 2333 N N . LEU B 1 141 ? -2.629 12.195 0.253 1 98.06 141 LEU B N 1
ATOM 2334 C CA . LEU B 1 141 ? -2.094 12.406 1.594 1 98.06 141 LEU B CA 1
ATOM 2335 C C . LEU B 1 141 ? -0.599 12.703 1.542 1 98.06 141 LEU B C 1
ATOM 2337 O O . LEU B 1 141 ? -0.091 13.492 2.34 1 98.06 141 LEU B O 1
ATOM 2341 N N . GLU B 1 142 ? 0.085 12.07 0.604 1 97.25 142 GLU B N 1
ATOM 2342 C CA . GLU B 1 142 ? 1.492 12.406 0.402 1 97.25 142 GLU B CA 1
ATOM 2343 C C . GLU B 1 142 ? 1.669 13.875 0.047 1 97.25 142 GLU B C 1
ATOM 2345 O O . GLU B 1 142 ? 2.564 14.547 0.571 1 97.25 142 GLU B O 1
ATOM 2350 N N . SER B 1 143 ? 0.837 14.305 -0.851 1 96.69 143 SER B N 1
ATOM 2351 C CA . SER B 1 143 ? 0.904 15.703 -1.27 1 96.69 143 SER B CA 1
ATOM 2352 C C . SER B 1 143 ? 0.647 16.641 -0.097 1 96.69 143 SER B C 1
ATOM 2354 O O . SER B 1 143 ? 1.311 17.672 0.035 1 96.69 143 SER B O 1
ATOM 2356 N N . VAL B 1 144 ? -0.306 16.328 0.714 1 96.88 144 VAL B N 1
ATOM 2357 C CA . VAL B 1 144 ? -0.635 17.141 1.881 1 96.88 144 VAL B CA 1
ATOM 2358 C C . VAL B 1 144 ? 0.561 17.188 2.83 1 96.88 144 VAL B C 1
ATOM 2360 O O . VAL B 1 144 ? 0.951 18.266 3.291 1 96.88 144 VAL B O 1
ATOM 2363 N N . VAL B 1 145 ? 1.177 16.031 3.105 1 96.56 145 VAL B N 1
ATOM 2364 C CA . VAL B 1 145 ? 2.318 15.945 4.012 1 96.56 145 VAL B CA 1
ATOM 2365 C C . VAL B 1 145 ? 3.494 16.734 3.43 1 96.56 145 VAL B C 1
ATOM 2367 O O . VAL B 1 145 ? 4.211 17.422 4.16 1 96.56 145 VAL B O 1
ATOM 2370 N N . HIS B 1 146 ? 3.641 16.594 2.156 1 95.31 146 HIS B N 1
ATOM 2371 C CA . HIS B 1 146 ? 4.688 17.344 1.478 1 95.31 146 HIS B CA 1
ATOM 2372 C C . HIS B 1 146 ? 4.516 18.844 1.693 1 95.31 146 HIS B C 1
ATOM 2374 O O . HIS B 1 146 ? 5.453 19.531 2.109 1 95.31 146 HIS B O 1
ATOM 2380 N N . ASP B 1 147 ? 3.371 19.312 1.395 1 94.94 147 ASP B N 1
ATOM 2381 C CA . ASP B 1 147 ? 3.082 20.734 1.533 1 94.94 147 ASP B CA 1
ATOM 2382 C C . ASP B 1 147 ? 3.264 21.188 2.979 1 94.94 147 ASP B C 1
ATOM 2384 O O . ASP B 1 147 ? 3.795 22.266 3.229 1 94.94 147 ASP B O 1
ATOM 2388 N N . LEU B 1 148 ? 2.809 20.391 3.902 1 95.06 148 LEU B N 1
ATOM 2389 C CA . LEU B 1 148 ? 2.969 20.719 5.316 1 95.06 148 LEU B CA 1
ATOM 2390 C C . LEU B 1 148 ? 4.445 20.828 5.684 1 95.06 148 LEU B C 1
ATOM 2392 O O . LEU B 1 148 ? 4.852 21.781 6.348 1 95.06 148 LEU B O 1
ATOM 2396 N N . GLY B 1 149 ? 5.207 19.875 5.27 1 92.94 149 GLY B N 1
ATOM 2397 C CA . GLY B 1 149 ? 6.641 19.891 5.527 1 92.94 149 GLY B CA 1
ATOM 2398 C C . GLY B 1 149 ? 7.316 21.156 5.02 1 92.94 149 GLY B C 1
ATOM 2399 O O . GLY B 1 149 ? 8.156 21.734 5.711 1 92.94 149 GLY B O 1
ATOM 2400 N N . GLU B 1 150 ? 6.918 21.547 3.848 1 92.69 150 GLU B N 1
ATOM 2401 C CA . GLU B 1 150 ? 7.496 22.75 3.25 1 92.69 150 GLU B CA 1
ATOM 2402 C C . GLU B 1 150 ? 7.094 24 4.023 1 92.69 150 GLU B C 1
ATOM 2404 O O . GLU B 1 150 ? 7.922 24.891 4.266 1 92.69 150 GLU B O 1
ATOM 2409 N N . ALA B 1 151 ? 5.914 24.062 4.383 1 94.56 151 ALA B N 1
ATOM 2410 C CA . ALA B 1 151 ? 5.379 25.234 5.066 1 94.56 151 ALA B CA 1
ATOM 2411 C C . ALA B 1 151 ? 5.98 25.391 6.461 1 94.56 151 ALA B C 1
ATOM 2413 O O . ALA B 1 151 ? 6.121 26.5 6.973 1 94.56 151 ALA B O 1
ATOM 2414 N N . LEU B 1 152 ? 6.359 24.266 7.02 1 93.44 152 LEU B N 1
ATOM 2415 C CA . LEU B 1 152 ? 6.828 24.266 8.398 1 93.44 152 LEU B CA 1
ATOM 2416 C C . LEU B 1 152 ? 8.352 24.328 8.453 1 93.44 152 LEU B C 1
ATOM 2418 O O . LEU B 1 152 ? 8.93 24.406 9.539 1 93.44 152 LEU B O 1
ATOM 2422 N N . ALA B 1 153 ? 9 24.172 7.348 1 85.5 153 ALA B N 1
ATOM 2423 C CA . ALA B 1 153 ? 10.461 24.219 7.301 1 85.5 153 ALA B CA 1
ATOM 2424 C C . ALA B 1 153 ? 10.984 25.609 7.621 1 85.5 153 ALA B C 1
ATOM 2426 O O . ALA B 1 153 ? 10.297 26.609 7.371 1 85.5 153 ALA B O 1
#

Radius of gyration: 21.12 Å; Cα contacts (8 Å, |Δi|>4): 763; chains: 2; bounding box: 39×57×46 Å

Foldseek 3Di:
DDFKDKDKDKDWFQFFLVVLLVCQQQVQCLCVLQVQWWPDKDWPADHSNDQQTWMKTWTDFPRDIWIFIWGWGADPVQSKIKIWTDDIDVVVFFVTWMKMWTWAGPDPCSVTGRTTMIMIMIITGTPDPPRDPPVRVSVSVVSSSHSNRVSND/DDFKDKDKDKDWFQFFLVVLLVCQQQVQCLCVLQVQWWPDKDWPADHSNDQQTWMKTWTDFPRDIWIFIWGWGADVVQSKIKIWTDDIDVVVFFVTWMKMWTWAGPDPCSVTGRTTMIMIMIITGTPDPPRDPPVRVSVSVVSSSHSNRVSND

Solvent-accessible surface area (backbone atoms only — not comparable to full-atom values): 15318 Å² total; per-residue (Å²): 118,56,45,32,39,38,39,35,35,35,26,77,33,52,23,25,26,66,57,54,41,50,50,60,43,49,38,74,60,44,27,75,48,24,56,91,39,30,68,40,66,45,73,76,40,81,46,62,74,42,66,68,14,30,37,38,37,33,31,50,56,94,87,36,83,43,40,39,33,28,37,32,36,70,40,78,91,61,33,30,40,39,35,36,60,73,40,50,54,65,52,75,37,18,76,37,44,35,41,35,42,34,33,36,54,70,47,94,61,71,70,61,70,82,10,14,36,38,39,38,37,40,37,38,26,44,61,46,72,82,39,74,77,67,58,68,56,51,54,48,52,50,51,47,52,50,35,40,22,60,64,60,84,116,56,45,33,38,38,38,35,36,35,29,78,32,52,23,24,26,66,58,54,41,50,48,60,42,49,39,75,60,43,27,76,49,25,56,88,39,30,69,41,66,45,73,78,40,81,48,63,74,42,67,68,14,30,35,38,38,33,31,50,56,96,88,36,83,43,39,38,31,27,36,33,37,70,38,79,90,62,32,31,41,40,35,36,62,73,38,48,54,66,51,76,37,18,76,36,44,33,42,35,42,33,36,36,51,70,47,93,59,71,70,62,69,81,10,13,35,37,38,38,35,37,37,38,26,43,62,46,71,82,40,75,79,66,60,68,56,51,54,48,52,49,50,48,52,49,37,40,22,60,64,59,84

Secondary structure (DSSP, 8-state):
--SEEEEEEEEEESS-HHHHHHHHHH-TTHHHHTTTTEEEEEEEES-TT-TTEEEEEEEEETTEEEEEEEEEEEETTTTEEEEEEEEESGGGTEEEEEEEEEEEESSS---SSS-EEEEEEEEEEESSTTSPPTHHHHHHHHHHHHHHHHHH-/--SEEEEEEEEEESS-HHHHHHHHHH-TTHHHHTTTTEEEEEEEES-TTSTTEEEEEEEEETTEEEEEEEEEEEETTTTEEEEEEEEESGGGTEEEEEEEEEEEESSS---SSS-EEEEEEEEEEESSTTSPPTHHHHHHHHHHHHHHHHHH-

InterPro domains:
  IPR000916 Bet v I/Major latex protein [PF00407] (2-152)
  IPR000916 Bet v I/Major latex protein [SM01037] (2-153)
  IPR023393 START-like domain superfamily [G3DSA:3.30.530.20] (1-153)
  IPR052006 Major Latex-like [PTHR31338] (1-152)